Protein AF-A0A942A3K1-F1 (afdb_monomer)

Structure (mmCIF, N/CA/C/O backbone):
data_AF-A0A942A3K1-F1
#
_entry.id   AF-A0A942A3K1-F1
#
loop_
_atom_site.group_PDB
_atom_site.id
_atom_site.type_symbol
_atom_site.label_atom_id
_atom_site.label_alt_id
_atom_site.label_comp_id
_atom_site.label_asym_id
_atom_site.label_entity_id
_atom_site.label_seq_id
_atom_site.pdbx_PDB_ins_code
_atom_site.Cartn_x
_atom_site.Cartn_y
_atom_site.Cartn_z
_atom_site.occupancy
_atom_site.B_iso_or_equiv
_atom_site.auth_seq_id
_atom_site.auth_comp_id
_atom_site.auth_asym_id
_atom_site.auth_atom_id
_atom_site.pdbx_PDB_model_num
ATOM 1 N N . MET A 1 1 ? 3.512 -4.305 21.565 1.00 47.81 1 MET A N 1
ATOM 2 C CA . MET A 1 1 ? 4.971 -4.285 21.302 1.00 47.81 1 MET A CA 1
ATOM 3 C C . MET A 1 1 ? 5.227 -3.104 20.378 1.00 47.81 1 MET A C 1
ATOM 5 O O . MET A 1 1 ? 4.643 -3.084 19.304 1.00 47.81 1 MET A O 1
ATOM 9 N N . ALA A 1 2 ? 5.948 -2.065 20.812 1.00 52.84 2 ALA A N 1
ATOM 10 C CA . ALA A 1 2 ? 6.145 -0.879 19.977 1.00 52.84 2 ALA A CA 1
ATOM 11 C C . ALA A 1 2 ? 6.959 -1.269 18.736 1.00 52.84 2 ALA A C 1
ATOM 13 O O . ALA A 1 2 ? 8.118 -1.668 18.848 1.00 52.84 2 ALA A O 1
ATOM 14 N N . ILE A 1 3 ? 6.331 -1.208 17.564 1.00 62.03 3 ILE A N 1
ATOM 15 C CA . ILE A 1 3 ? 6.996 -1.434 16.285 1.00 62.03 3 ILE A CA 1
ATOM 16 C C . ILE A 1 3 ? 7.980 -0.277 16.112 1.00 62.03 3 ILE A C 1
ATOM 18 O O . ILE A 1 3 ? 7.583 0.850 15.828 1.00 62.03 3 ILE A O 1
ATOM 22 N N . GLY A 1 4 ? 9.267 -0.534 16.350 1.00 81.81 4 GLY A N 1
ATOM 23 C CA . GLY A 1 4 ? 10.309 0.445 16.054 1.00 81.81 4 GLY A CA 1
ATOM 24 C C . GLY A 1 4 ? 10.304 0.801 14.565 1.00 81.81 4 GLY A C 1
ATOM 25 O O . GLY A 1 4 ? 9.755 0.064 13.746 1.00 81.81 4 GLY A O 1
ATOM 26 N N . TRP A 1 5 ? 10.965 1.897 14.190 1.00 82.88 5 TRP A N 1
ATOM 27 C CA . TRP A 1 5 ? 11.071 2.352 12.794 1.00 82.88 5 TRP A CA 1
ATOM 28 C C . TRP A 1 5 ? 11.478 1.247 11.802 1.00 82.88 5 TRP A C 1
ATOM 30 O O . TRP A 1 5 ? 11.023 1.234 10.661 1.00 82.88 5 TRP A O 1
ATOM 40 N N . TRP A 1 6 ? 12.249 0.260 12.263 1.00 85.19 6 TRP A N 1
ATOM 41 C CA . TRP A 1 6 ? 12.585 -0.948 11.509 1.00 85.19 6 TRP A CA 1
ATOM 42 C C . TRP A 1 6 ? 11.380 -1.788 11.086 1.00 85.19 6 TRP A C 1
ATOM 44 O O . TRP A 1 6 ? 11.318 -2.238 9.945 1.00 85.19 6 TRP A O 1
ATOM 54 N N . GLY A 1 7 ? 10.411 -1.995 11.975 1.00 85.88 7 GLY A N 1
ATOM 55 C CA . GLY A 1 7 ? 9.225 -2.779 11.653 1.00 85.88 7 GLY A CA 1
ATOM 56 C C . GLY A 1 7 ? 8.292 -2.053 10.685 1.00 85.88 7 GLY A C 1
ATOM 57 O O . GLY A 1 7 ? 7.702 -2.699 9.827 1.00 85.88 7 GLY A O 1
ATOM 58 N N . VAL A 1 8 ? 8.237 -0.716 10.732 1.00 85.62 8 VAL A N 1
ATOM 59 C CA . VAL A 1 8 ? 7.540 0.090 9.712 1.00 85.62 8 VAL A CA 1
ATOM 60 C C . VAL A 1 8 ? 8.224 -0.068 8.354 1.00 85.62 8 VAL A C 1
ATOM 62 O O . VAL A 1 8 ? 7.563 -0.339 7.352 1.00 85.62 8 VAL A O 1
ATOM 65 N N . GLY A 1 9 ? 9.556 0.030 8.330 1.00 89.06 9 GLY A N 1
ATOM 66 C CA . GLY A 1 9 ? 10.350 -0.197 7.124 1.00 89.06 9 GLY A CA 1
ATOM 67 C C . GLY A 1 9 ? 10.111 -1.581 6.517 1.00 89.06 9 GLY A C 1
ATOM 68 O O . GLY A 1 9 ? 9.924 -1.689 5.309 1.00 89.06 9 GLY A O 1
ATOM 69 N N . LEU A 1 10 ? 10.039 -2.631 7.340 1.00 90.44 10 LEU A N 1
ATOM 70 C CA . LEU A 1 10 ? 9.725 -3.989 6.883 1.00 90.44 10 LEU A CA 1
ATOM 71 C C . LEU A 1 10 ? 8.283 -4.125 6.385 1.00 90.44 10 LEU A C 1
ATOM 73 O O . LEU A 1 10 ? 8.068 -4.710 5.326 1.00 90.44 10 LEU A O 1
ATOM 77 N N . ALA A 1 11 ? 7.311 -3.562 7.104 1.00 89.94 11 ALA A N 1
ATOM 78 C CA . ALA A 1 11 ? 5.898 -3.632 6.738 1.00 89.94 11 ALA A CA 1
ATOM 79 C C . ALA A 1 11 ? 5.601 -2.955 5.390 1.00 89.94 11 ALA A C 1
ATOM 81 O O . ALA A 1 11 ? 4.707 -3.397 4.674 1.00 89.94 11 ALA A O 1
ATOM 82 N N . LEU A 1 12 ? 6.359 -1.916 5.025 1.00 91.38 12 LEU A N 1
ATOM 83 C CA . LEU A 1 12 ? 6.241 -1.237 3.731 1.00 91.38 12 LEU A CA 1
ATOM 84 C C . LEU A 1 12 ? 7.151 -1.853 2.661 1.00 91.38 12 LEU A C 1
ATOM 86 O O . LEU A 1 12 ? 6.737 -2.054 1.520 1.00 91.38 12 LEU A O 1
ATOM 90 N N . GLY A 1 13 ? 8.395 -2.157 3.024 1.00 94.94 13 GLY A N 1
ATOM 91 C CA . GLY A 1 13 ? 9.422 -2.613 2.094 1.00 94.94 13 GLY A CA 1
ATOM 92 C C . GLY A 1 13 ? 9.202 -4.042 1.615 1.00 94.94 13 GLY A C 1
ATOM 93 O O . GLY A 1 13 ? 9.343 -4.311 0.426 1.00 94.94 13 GLY A O 1
ATOM 94 N N . LEU A 1 14 ? 8.818 -4.961 2.502 1.00 95.44 14 LEU A N 1
ATOM 95 C CA . LEU A 1 14 ? 8.643 -6.370 2.151 1.00 95.44 14 LEU A CA 1
ATOM 96 C C . LEU A 1 14 ? 7.548 -6.601 1.095 1.00 95.44 14 LEU A C 1
ATOM 98 O O . LEU A 1 14 ? 7.853 -7.233 0.081 1.00 95.44 14 LEU A O 1
ATOM 102 N N . PRO A 1 15 ? 6.305 -6.096 1.248 1.00 96.50 15 PRO A N 1
ATOM 103 C CA . PRO A 1 15 ? 5.297 -6.257 0.205 1.00 96.50 15 PRO A CA 1
ATOM 104 C C . PRO A 1 15 ? 5.689 -5.550 -1.092 1.00 96.50 15 PRO A C 1
ATOM 106 O O . PRO A 1 15 ? 5.435 -6.089 -2.169 1.00 96.50 15 PRO A O 1
ATOM 109 N N . TRP A 1 16 ? 6.352 -4.391 -1.014 1.00 97.19 16 TRP A N 1
ATOM 110 C CA . TRP A 1 16 ? 6.842 -3.693 -2.199 1.00 97.19 16 TRP A CA 1
ATOM 111 C C . TRP A 1 16 ? 7.877 -4.521 -2.971 1.00 97.19 16 TRP A C 1
ATOM 113 O O . TRP A 1 16 ? 7.755 -4.684 -4.188 1.00 97.19 16 TRP A O 1
ATOM 123 N N . LEU A 1 17 ? 8.861 -5.093 -2.272 1.00 96.75 17 LEU A N 1
ATOM 124 C CA . LEU A 1 17 ? 9.869 -5.975 -2.859 1.00 96.75 17 LEU A CA 1
ATOM 125 C C . LEU A 1 17 ? 9.228 -7.232 -3.448 1.00 96.75 17 LEU A C 1
ATOM 127 O O . LEU A 1 17 ? 9.509 -7.564 -4.599 1.00 96.75 17 LEU A O 1
ATOM 131 N N . ALA A 1 18 ? 8.335 -7.889 -2.701 1.00 96.94 18 ALA A N 1
ATOM 132 C CA . ALA A 1 18 ? 7.602 -9.055 -3.177 1.00 96.94 18 ALA A CA 1
ATOM 133 C C . ALA A 1 18 ? 6.877 -8.732 -4.491 1.00 96.94 18 ALA A C 1
ATOM 135 O O . ALA A 1 18 ? 7.155 -9.346 -5.521 1.00 96.94 18 ALA A O 1
ATOM 136 N N . GLY A 1 19 ? 6.007 -7.720 -4.496 1.00 96.62 19 GLY A N 1
ATOM 137 C CA . GLY A 1 19 ? 5.249 -7.349 -5.686 1.00 96.62 19 GLY A CA 1
ATOM 138 C C . GLY A 1 19 ? 6.148 -6.949 -6.859 1.00 96.62 19 GLY A C 1
ATOM 139 O O . GLY A 1 19 ? 5.902 -7.380 -7.983 1.00 96.62 19 GLY A O 1
ATOM 140 N N . THR A 1 20 ? 7.234 -6.211 -6.610 1.00 96.06 20 THR A N 1
ATOM 141 C CA . THR A 1 20 ? 8.205 -5.816 -7.649 1.00 96.06 20 THR A CA 1
ATOM 142 C C . THR A 1 20 ? 8.848 -7.032 -8.310 1.00 96.06 20 THR A C 1
ATOM 144 O O . THR A 1 20 ? 8.908 -7.111 -9.539 1.00 96.06 20 THR A O 1
ATOM 147 N N . LEU A 1 21 ? 9.304 -8.006 -7.517 1.00 95.38 21 LEU A N 1
ATOM 148 C CA . LEU A 1 21 ? 9.931 -9.225 -8.031 1.00 95.38 21 LEU A CA 1
ATOM 149 C C . LEU A 1 21 ? 8.940 -10.085 -8.814 1.00 95.38 21 LEU A C 1
ATOM 151 O O . LEU A 1 21 ? 9.301 -10.627 -9.855 1.00 95.38 21 LEU A O 1
ATOM 155 N N . TRP A 1 22 ? 7.687 -10.169 -8.368 1.00 95.00 22 TRP A N 1
ATOM 156 C CA . TRP A 1 22 ? 6.644 -10.895 -9.092 1.00 95.00 22 TRP A CA 1
ATOM 157 C C . TRP A 1 22 ? 6.288 -10.229 -10.424 1.00 95.00 22 TRP A C 1
ATOM 159 O O . TRP A 1 22 ? 6.244 -10.916 -11.446 1.00 95.00 22 TRP A O 1
ATOM 169 N N . VAL A 1 23 ? 6.133 -8.900 -10.463 1.00 93.75 23 VAL A N 1
ATOM 170 C CA . VAL A 1 23 ? 5.937 -8.164 -11.727 1.00 93.75 23 VAL A CA 1
ATOM 171 C C . VAL A 1 23 ? 7.132 -8.377 -12.658 1.00 93.75 23 VAL A C 1
ATOM 173 O O . VAL A 1 23 ? 6.952 -8.675 -13.839 1.00 93.75 23 VAL A O 1
ATOM 176 N N . ARG A 1 24 ? 8.359 -8.308 -12.127 1.00 92.38 24 ARG A N 1
ATOM 177 C CA . ARG A 1 24 ? 9.587 -8.534 -12.900 1.00 92.38 24 ARG A CA 1
ATOM 178 C C . ARG A 1 24 ? 9.695 -9.960 -13.438 1.00 92.38 24 ARG A C 1
ATOM 180 O O . ARG A 1 24 ? 10.184 -10.139 -14.553 1.00 92.38 24 ARG A O 1
ATOM 187 N N . ALA A 1 25 ? 9.273 -10.953 -12.660 1.00 90.25 25 ALA A N 1
ATOM 188 C CA . ALA A 1 25 ? 9.314 -12.357 -13.045 1.00 90.25 25 ALA A CA 1
ATOM 189 C C . ALA A 1 25 ? 8.322 -12.671 -14.169 1.00 90.25 25 ALA A C 1
ATOM 191 O O . ALA A 1 25 ? 8.644 -13.454 -15.067 1.00 90.25 25 ALA A O 1
ATOM 192 N N . VAL A 1 26 ? 7.130 -12.068 -14.127 1.00 89.94 26 VAL A N 1
ATOM 193 C CA . VAL A 1 26 ? 6.115 -12.190 -15.182 1.00 89.94 26 VAL A CA 1
ATOM 194 C C . VAL A 1 26 ? 6.581 -11.473 -16.446 1.00 89.94 26 VAL A C 1
ATOM 196 O O . VAL A 1 26 ? 6.552 -12.060 -17.523 1.00 89.94 26 VAL A O 1
ATOM 199 N N . TRP A 1 27 ? 7.082 -10.245 -16.316 1.00 87.00 27 TRP A N 1
ATOM 200 C CA . TRP A 1 27 ? 7.538 -9.435 -17.443 1.00 87.00 27 TRP A CA 1
ATOM 201 C C . TRP A 1 27 ? 9.042 -9.598 -17.696 1.00 87.00 27 TRP A C 1
ATOM 203 O O . TRP A 1 27 ? 9.815 -8.638 -17.615 1.00 87.00 27 TRP A O 1
ATOM 213 N N . HIS A 1 28 ? 9.485 -10.833 -17.959 1.00 78.94 28 HIS A N 1
ATOM 214 C CA . HIS A 1 28 ? 10.920 -11.110 -18.006 1.00 78.94 28 HIS A CA 1
ATOM 215 C C . HIS A 1 28 ? 11.645 -10.443 -19.195 1.00 78.94 28 HIS A C 1
ATOM 217 O O . HIS A 1 28 ? 12.717 -9.875 -18.971 1.00 78.94 28 HIS A O 1
ATOM 223 N N . ASP A 1 29 ? 11.016 -10.415 -20.379 1.00 76.62 29 ASP A N 1
ATOM 224 C CA . ASP A 1 29 ? 11.564 -9.898 -21.656 1.00 76.62 29 ASP A CA 1
ATOM 225 C C . ASP A 1 29 ? 11.139 -8.461 -21.992 1.00 76.62 29 ASP A C 1
ATOM 227 O O . ASP A 1 29 ? 11.035 -8.071 -23.156 1.00 76.62 29 ASP A O 1
ATOM 231 N N . GLY A 1 30 ? 10.796 -7.654 -20.992 1.00 71.94 30 GLY A N 1
ATOM 232 C CA . GLY A 1 30 ? 10.258 -6.334 -21.295 1.00 71.94 30 GLY A CA 1
ATOM 233 C C . GLY A 1 30 ? 11.315 -5.332 -21.803 1.00 71.94 30 GLY A C 1
ATOM 234 O O . GLY A 1 30 ? 12.518 -5.521 -21.609 1.00 71.94 30 GLY A O 1
ATOM 235 N N . PRO A 1 31 ? 10.858 -4.234 -22.425 1.00 78.38 31 PRO A N 1
ATOM 236 C CA . PRO A 1 31 ? 11.718 -3.216 -23.026 1.00 78.38 31 PRO A CA 1
ATOM 237 C C . PRO A 1 31 ? 12.540 -2.426 -21.989 1.00 78.38 31 PRO A C 1
ATOM 239 O O . PRO A 1 31 ? 12.394 -2.578 -20.774 1.00 78.38 31 PRO A O 1
ATOM 242 N N . ALA A 1 32 ? 13.397 -1.516 -22.460 1.00 76.62 32 ALA A N 1
ATOM 243 C CA . ALA A 1 32 ? 14.085 -0.571 -21.581 1.00 76.62 32 ALA A CA 1
ATOM 244 C C . ALA A 1 32 ? 13.074 0.162 -20.669 1.00 76.62 32 ALA A C 1
ATOM 246 O O . ALA A 1 32 ? 12.104 0.743 -21.150 1.00 76.62 32 ALA A O 1
ATOM 247 N N . GLY A 1 33 ? 13.289 0.108 -19.347 1.00 80.62 33 GLY A N 1
ATOM 248 C CA . GLY A 1 33 ? 12.403 0.721 -18.343 1.00 80.62 33 GLY A CA 1
ATOM 249 C C . GLY A 1 33 ? 11.520 -0.244 -17.537 1.00 80.62 33 GLY A C 1
ATOM 250 O O . GLY A 1 33 ? 10.836 0.203 -16.617 1.00 80.62 33 GLY A O 1
ATOM 251 N N . VAL A 1 34 ? 11.570 -1.558 -17.789 1.00 86.88 34 VAL A N 1
ATOM 252 C CA . VAL A 1 34 ? 10.797 -2.569 -17.023 1.00 86.88 34 VAL A CA 1
ATOM 253 C C . VAL A 1 34 ? 10.996 -2.479 -15.518 1.00 86.88 34 VAL A C 1
ATOM 255 O O . VAL A 1 34 ? 10.058 -2.728 -14.773 1.00 86.88 34 VAL A O 1
ATOM 258 N N . TRP A 1 35 ? 12.184 -2.104 -15.047 1.00 87.25 35 TRP A N 1
ATOM 259 C CA . TRP A 1 35 ? 12.425 -1.948 -13.613 1.00 87.25 35 TRP A CA 1
ATOM 260 C C . TRP A 1 35 ? 11.626 -0.802 -12.994 1.00 87.25 35 TRP A C 1
ATOM 262 O O . TRP A 1 35 ? 11.093 -0.970 -11.903 1.00 87.25 35 TRP A O 1
ATOM 272 N N . ALA A 1 36 ? 11.481 0.328 -13.691 1.00 89.44 36 ALA A N 1
ATOM 273 C CA . ALA A 1 36 ? 10.649 1.431 -13.214 1.00 89.44 36 ALA A CA 1
ATOM 274 C C . ALA A 1 36 ? 9.169 1.020 -13.167 1.00 89.44 36 ALA A C 1
ATOM 276 O O . ALA A 1 36 ? 8.474 1.298 -12.190 1.00 89.44 36 ALA A O 1
ATOM 277 N N . LEU A 1 37 ? 8.714 0.282 -14.185 1.00 90.75 37 LEU A N 1
ATOM 278 C CA . LEU A 1 37 ? 7.372 -0.297 -14.227 1.00 90.75 37 LEU A CA 1
ATOM 279 C C . LEU A 1 37 ? 7.162 -1.281 -13.066 1.00 90.75 37 LEU A C 1
ATOM 281 O O . LEU A 1 37 ? 6.180 -1.173 -12.335 1.00 90.75 37 LEU A O 1
ATOM 285 N N . ALA A 1 38 ? 8.098 -2.208 -12.866 1.00 93.88 38 ALA A N 1
ATOM 286 C CA . ALA A 1 38 ? 8.033 -3.208 -11.810 1.00 93.88 38 ALA A CA 1
ATOM 287 C C . ALA A 1 38 ? 8.031 -2.572 -10.418 1.00 93.88 38 ALA A C 1
ATOM 289 O O . ALA A 1 38 ? 7.251 -3.001 -9.578 1.00 93.88 38 ALA A O 1
ATOM 290 N N . LEU A 1 39 ? 8.836 -1.531 -10.181 1.00 94.25 39 LEU A N 1
ATOM 291 C CA . LEU A 1 39 ? 8.842 -0.804 -8.910 1.00 94.25 39 LEU A CA 1
ATOM 292 C C . LEU A 1 39 ? 7.500 -0.111 -8.644 1.00 94.25 39 LEU A C 1
ATOM 294 O O . LEU A 1 39 ? 6.989 -0.193 -7.530 1.00 94.25 39 LEU A O 1
ATOM 298 N N . GLY A 1 40 ? 6.909 0.534 -9.654 1.00 92.62 40 GLY A N 1
ATOM 299 C CA . GLY A 1 40 ? 5.618 1.211 -9.512 1.00 92.62 40 GLY A CA 1
ATOM 300 C C . GLY A 1 40 ? 4.463 0.235 -9.277 1.00 92.62 40 GLY A C 1
ATOM 301 O O . GLY A 1 40 ? 3.807 0.266 -8.236 1.00 92.62 40 GLY A O 1
ATOM 302 N N . TYR A 1 41 ? 4.227 -0.676 -10.224 1.00 94.38 41 TYR A N 1
ATOM 303 C CA . TYR A 1 41 ? 3.121 -1.637 -10.131 1.00 94.38 41 TYR A CA 1
ATOM 304 C C . TYR A 1 41 ? 3.339 -2.690 -9.043 1.00 94.38 41 TYR A C 1
ATOM 306 O O . TYR A 1 41 ? 2.374 -3.186 -8.464 1.00 94.38 41 TYR A O 1
ATOM 314 N N . GLY A 1 42 ? 4.595 -3.002 -8.726 1.00 95.88 42 GLY A N 1
ATOM 315 C CA . GLY A 1 42 ? 4.956 -3.914 -7.652 1.00 95.88 42 GLY A CA 1
ATOM 316 C C . GLY A 1 42 ? 4.511 -3.420 -6.283 1.00 95.88 42 GLY A C 1
ATOM 317 O O . GLY A 1 42 ? 4.047 -4.224 -5.481 1.00 95.88 42 GLY A O 1
ATOM 318 N N . TYR A 1 43 ? 4.564 -2.108 -6.024 1.00 94.94 43 TYR A N 1
ATOM 319 C CA . TYR A 1 43 ? 4.037 -1.544 -4.778 1.00 94.94 43 TYR A CA 1
ATOM 320 C C . TYR A 1 43 ? 2.535 -1.809 -4.637 1.00 94.94 43 TYR A C 1
ATOM 322 O O . TYR A 1 43 ? 2.085 -2.339 -3.622 1.00 94.94 43 TYR A O 1
ATOM 330 N N . VAL A 1 44 ? 1.766 -1.515 -5.690 1.00 96.19 44 VAL A N 1
ATOM 331 C CA . VAL A 1 44 ? 0.311 -1.733 -5.711 1.00 96.19 44 VAL A CA 1
ATOM 332 C C . VAL A 1 44 ? -0.016 -3.214 -5.527 1.00 96.19 44 VAL A C 1
ATOM 334 O O . VAL A 1 44 ? -0.835 -3.564 -4.677 1.00 96.19 44 VAL A O 1
ATOM 337 N N . LEU A 1 45 ? 0.661 -4.094 -6.271 1.00 96.62 45 LEU A N 1
ATOM 338 C CA . LEU A 1 45 ? 0.480 -5.541 -6.161 1.00 96.62 45 LEU A CA 1
ATOM 339 C C . LEU A 1 45 ? 0.803 -6.048 -4.748 1.00 96.62 45 LEU A C 1
ATOM 341 O O . LEU A 1 45 ? 0.052 -6.847 -4.193 1.00 96.62 45 LEU A O 1
ATOM 345 N N . GLY A 1 46 ? 1.889 -5.555 -4.152 1.00 96.56 46 GLY A N 1
ATOM 346 C CA . GLY A 1 46 ? 2.289 -5.876 -2.787 1.00 96.56 46 GLY A CA 1
ATOM 347 C C . GLY A 1 46 ? 1.230 -5.498 -1.754 1.00 96.56 46 GLY A C 1
ATOM 348 O O . GLY A 1 46 ? 0.851 -6.329 -0.929 1.00 96.56 46 GLY A O 1
ATOM 349 N N . MET A 1 47 ? 0.706 -4.270 -1.821 1.00 95.00 47 MET A N 1
ATOM 350 C CA . MET A 1 47 ? -0.316 -3.775 -0.887 1.00 95.00 47 MET A CA 1
ATOM 351 C C . MET A 1 47 ? -1.658 -4.506 -1.045 1.00 95.00 47 MET A C 1
ATOM 353 O O . MET A 1 47 ? -2.332 -4.803 -0.052 1.00 95.00 47 MET A O 1
ATOM 357 N N . LEU A 1 48 ? -2.031 -4.868 -2.278 1.00 96.75 48 LEU A N 1
ATOM 358 C CA . LEU A 1 48 ? -3.174 -5.750 -2.531 1.00 96.75 48 LEU A CA 1
ATOM 359 C C . LEU A 1 48 ? -2.947 -7.141 -1.926 1.00 96.75 48 LEU A C 1
ATOM 361 O O . LEU A 1 48 ? -3.853 -7.685 -1.295 1.00 96.75 48 LEU A O 1
ATOM 365 N N . GLY A 1 49 ? -1.732 -7.680 -2.050 1.00 96.25 49 GLY A N 1
ATOM 366 C CA . GLY A 1 49 ? -1.332 -8.941 -1.428 1.00 96.25 49 GLY A CA 1
ATOM 367 C C . GLY A 1 49 ? -1.472 -8.916 0.095 1.00 96.25 49 GLY A C 1
ATOM 368 O O . GLY A 1 49 ? -2.097 -9.810 0.658 1.00 96.25 49 GLY A O 1
ATOM 369 N N . VAL A 1 50 ? -0.978 -7.869 0.764 1.00 95.31 50 VAL A N 1
ATOM 370 C CA . VAL A 1 50 ? -1.153 -7.680 2.220 1.00 95.31 50 VAL A CA 1
ATOM 371 C C . VAL A 1 50 ? -2.634 -7.680 2.589 1.00 95.31 50 VAL A C 1
ATOM 373 O O . VAL A 1 50 ? -3.049 -8.407 3.490 1.00 95.31 50 VAL A O 1
ATOM 376 N N . THR A 1 51 ? -3.443 -6.901 1.867 1.00 94.06 51 THR A N 1
ATOM 377 C CA . THR A 1 51 ? -4.888 -6.803 2.116 1.00 94.06 51 THR A CA 1
ATOM 378 C C . THR A 1 51 ? -5.562 -8.165 1.979 1.00 94.06 51 THR A C 1
ATOM 380 O O . THR A 1 51 ? -6.356 -8.551 2.835 1.00 94.06 51 THR A O 1
ATOM 383 N N . PHE A 1 52 ? -5.225 -8.915 0.930 1.00 96.50 52 PHE A N 1
ATOM 384 C CA . PHE A 1 52 ? -5.748 -10.256 0.709 1.00 96.50 52 PHE A CA 1
ATOM 385 C C . PHE A 1 52 ? -5.358 -11.214 1.841 1.00 96.50 52 PHE A C 1
ATOM 387 O O . PHE A 1 52 ? -6.223 -11.906 2.370 1.00 96.50 52 PHE A O 1
ATOM 394 N N . LEU A 1 53 ? -4.096 -11.211 2.276 1.00 95.75 53 LEU A N 1
ATOM 395 C CA . LEU A 1 53 ? -3.622 -12.073 3.363 1.00 95.75 53 LEU A CA 1
ATOM 396 C C . LEU A 1 53 ? -4.339 -11.782 4.687 1.00 95.75 53 LEU A C 1
ATOM 398 O O . LEU A 1 53 ? -4.797 -12.714 5.344 1.00 95.75 53 LEU A O 1
ATOM 402 N N . LEU A 1 54 ? -4.509 -10.507 5.046 1.00 94.25 54 LEU A N 1
ATOM 403 C CA . LEU A 1 54 ? -5.252 -10.117 6.252 1.00 94.25 54 LEU A CA 1
ATOM 404 C C . LEU A 1 54 ? -6.731 -10.526 6.170 1.00 94.25 54 LEU A C 1
ATOM 406 O O . LEU A 1 54 ? -7.314 -10.969 7.158 1.00 94.25 54 LEU A O 1
ATOM 410 N N . ARG A 1 55 ? -7.346 -10.430 4.984 1.00 93.88 55 ARG A N 1
ATOM 411 C CA . ARG A 1 55 ? -8.724 -10.894 4.754 1.00 93.88 55 ARG A CA 1
ATOM 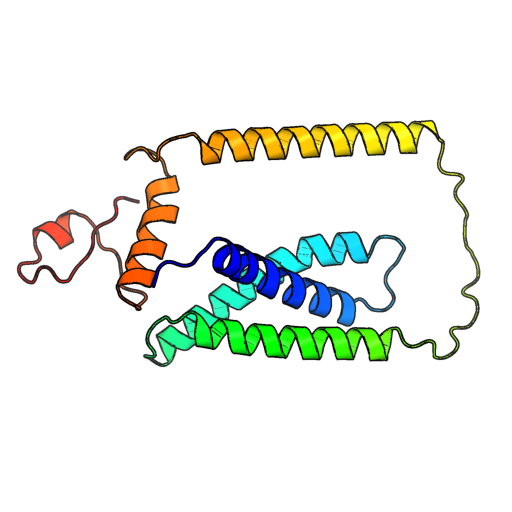412 C C . ARG A 1 55 ? -8.846 -12.409 4.887 1.00 93.88 55 ARG A C 1
ATOM 414 O O . ARG A 1 55 ? -9.817 -12.873 5.474 1.00 93.88 55 ARG A O 1
ATOM 421 N N . VAL A 1 56 ? -7.873 -13.164 4.379 1.00 95.06 56 VAL A N 1
ATOM 422 C CA . VAL A 1 56 ? -7.825 -14.625 4.527 1.00 95.06 56 VAL A CA 1
ATOM 423 C C . VAL A 1 56 ? -7.671 -15.011 5.996 1.00 95.06 56 VAL A C 1
ATOM 425 O O . VAL A 1 56 ? -8.412 -15.867 6.465 1.00 95.06 56 VAL A O 1
ATOM 428 N N . GLN A 1 57 ? -6.786 -14.355 6.751 1.00 93.50 57 GLN A N 1
ATOM 429 C CA . GLN A 1 57 ? -6.651 -14.601 8.191 1.00 93.50 57 GLN A CA 1
ATOM 430 C C . GLN A 1 57 ? -7.959 -14.368 8.944 1.00 93.50 57 GLN A C 1
ATOM 432 O O . GLN A 1 57 ? -8.396 -15.240 9.692 1.00 93.50 57 GLN A O 1
ATOM 437 N N . ALA A 1 58 ? -8.614 -13.235 8.682 1.00 93.12 58 ALA A N 1
ATOM 438 C CA . ALA A 1 58 ? -9.902 -12.923 9.287 1.00 93.12 58 ALA A CA 1
ATOM 439 C C . ALA A 1 58 ? -10.985 -13.948 8.910 1.00 93.12 58 ALA A C 1
ATOM 441 O O . ALA A 1 58 ? -11.771 -14.351 9.762 1.00 93.12 58 ALA A O 1
ATOM 442 N N . ALA A 1 59 ? -11.012 -14.413 7.656 1.00 93.25 59 ALA A N 1
ATOM 443 C CA . ALA A 1 59 ? -11.949 -15.443 7.205 1.00 93.25 59 ALA A CA 1
ATOM 444 C C . ALA A 1 59 ? -11.694 -16.814 7.858 1.00 93.25 59 ALA A C 1
ATOM 446 O O . ALA A 1 59 ? -12.634 -17.575 8.066 1.00 93.25 59 ALA A O 1
ATOM 447 N N . LEU A 1 60 ? -10.441 -17.117 8.210 1.00 93.44 60 LEU A N 1
ATOM 448 C CA . LEU A 1 60 ? -10.058 -18.317 8.960 1.00 93.44 60 LEU A CA 1
ATOM 449 C C . LEU A 1 60 ? -10.315 -18.191 10.473 1.00 93.44 60 LEU A C 1
ATOM 451 O O . LEU A 1 60 ? -10.033 -19.132 11.212 1.00 93.44 60 LEU A O 1
ATOM 455 N N . GLY A 1 61 ? -10.821 -17.045 10.946 1.00 89.56 61 GLY A N 1
ATOM 456 C CA . GLY A 1 61 ? -11.022 -16.773 12.372 1.00 89.56 61 GLY A CA 1
ATOM 457 C C . GLY A 1 61 ? -9.718 -16.627 13.161 1.00 89.56 61 GLY A C 1
ATOM 458 O O . GLY A 1 61 ? -9.734 -16.700 14.388 1.00 89.56 61 GLY A O 1
ATOM 459 N N . LEU A 1 62 ? -8.586 -16.445 12.475 1.00 89.81 62 LEU A N 1
ATOM 460 C CA . LEU A 1 62 ? -7.299 -16.197 13.115 1.00 89.81 62 LEU A CA 1
ATOM 461 C C . LEU A 1 62 ? -7.220 -14.730 13.557 1.00 89.81 62 LEU A C 1
ATOM 463 O O . LEU A 1 62 ? -7.719 -13.855 12.840 1.00 89.81 62 LEU A O 1
ATOM 467 N N . PRO A 1 63 ? -6.564 -14.434 14.693 1.00 90.00 63 PRO A N 1
ATOM 468 C CA . PRO A 1 63 ? -6.294 -13.055 15.065 1.00 90.00 63 PRO A CA 1
ATOM 469 C C . PRO A 1 63 ? -5.426 -12.382 13.992 1.00 90.00 63 PRO A C 1
ATOM 471 O O . PRO A 1 63 ? -4.518 -13.000 13.428 1.00 90.00 63 PRO A O 1
ATOM 474 N N . LEU A 1 64 ? -5.711 -11.111 13.710 1.00 89.06 64 LEU A N 1
ATOM 475 C CA . LEU A 1 64 ? -4.898 -10.263 12.845 1.00 89.06 64 LEU A CA 1
ATOM 476 C C . LEU A 1 64 ? -3.543 -10.036 13.511 1.00 89.06 64 LEU A C 1
ATOM 478 O O . LEU A 1 64 ? -3.408 -9.217 14.417 1.00 89.06 64 LEU A O 1
ATOM 482 N N . ASP A 1 65 ? -2.544 -10.761 13.030 1.00 89.44 65 ASP A N 1
ATOM 483 C CA . ASP A 1 65 ? -1.161 -10.648 13.471 1.00 89.44 65 ASP A CA 1
ATOM 484 C C . ASP A 1 65 ? -0.251 -10.323 12.282 1.00 89.44 65 ASP A C 1
ATOM 486 O O . ASP A 1 65 ? -0.499 -10.704 11.137 1.00 89.44 65 ASP A O 1
ATOM 490 N N . VAL A 1 66 ? 0.840 -9.623 12.569 1.00 87.62 66 VAL A N 1
ATOM 491 C CA . VAL A 1 66 ? 1.863 -9.207 11.614 1.00 87.62 66 VAL A CA 1
ATOM 492 C C . VAL A 1 66 ? 2.716 -10.395 11.163 1.00 87.62 66 VAL A C 1
ATOM 494 O O . VAL A 1 66 ? 3.185 -10.401 10.024 1.00 87.62 66 VAL A O 1
ATOM 497 N N . ILE A 1 67 ? 2.916 -11.415 12.006 1.00 90.12 67 ILE A N 1
ATOM 498 C CA . ILE A 1 67 ? 3.841 -12.523 11.712 1.00 90.12 67 ILE A CA 1
ATOM 499 C C . ILE A 1 67 ? 3.377 -13.313 10.486 1.00 90.12 67 ILE A C 1
ATOM 501 O O . ILE A 1 67 ? 4.157 -13.516 9.555 1.00 90.12 67 ILE A O 1
ATOM 505 N N . GLY A 1 68 ? 2.105 -13.717 10.450 1.00 90.50 68 GLY A N 1
ATOM 506 C CA . GLY A 1 68 ? 1.559 -14.555 9.380 1.00 90.50 68 GLY A CA 1
ATOM 507 C C . GLY A 1 68 ? 1.743 -13.963 7.974 1.00 90.50 68 GLY A C 1
ATOM 508 O O . GLY A 1 68 ? 2.386 -14.604 7.136 1.00 90.50 68 GLY A O 1
ATOM 509 N N . PRO A 1 69 ? 1.262 -12.735 7.694 1.00 92.69 69 PRO A N 1
ATOM 510 C CA . PRO A 1 69 ? 1.422 -12.115 6.385 1.00 92.69 69 PRO A CA 1
ATOM 511 C C . PRO A 1 69 ? 2.894 -11.846 6.067 1.00 92.69 69 PRO A C 1
ATOM 513 O O . PRO A 1 69 ? 3.309 -12.029 4.925 1.00 92.69 69 PRO A O 1
ATOM 516 N N . THR A 1 70 ? 3.705 -11.482 7.067 1.00 93.06 70 THR A N 1
ATOM 517 C CA . THR A 1 70 ? 5.146 -11.241 6.887 1.00 93.06 70 THR A CA 1
ATOM 518 C C . THR A 1 70 ? 5.875 -12.502 6.431 1.00 93.06 70 THR A C 1
ATOM 520 O O . THR A 1 70 ? 6.656 -12.440 5.485 1.00 93.06 70 THR A O 1
ATOM 523 N N . VAL A 1 71 ? 5.599 -13.660 7.039 1.00 94.12 71 VAL A N 1
ATOM 524 C CA . VAL A 1 71 ? 6.207 -14.941 6.639 1.00 94.12 71 VAL A CA 1
ATOM 525 C C . VAL A 1 71 ? 5.821 -15.298 5.207 1.00 94.12 71 VAL A C 1
ATOM 527 O O . VAL A 1 71 ? 6.690 -15.628 4.400 1.00 94.12 71 VAL A O 1
ATOM 530 N N . VAL A 1 72 ? 4.537 -15.182 4.856 1.00 95.50 72 VAL A N 1
ATOM 531 C CA . VAL A 1 72 ? 4.069 -15.471 3.493 1.00 95.50 72 VAL A CA 1
ATOM 532 C C . VAL A 1 72 ? 4.722 -14.531 2.478 1.00 95.50 72 VAL A C 1
ATOM 534 O O . VAL A 1 72 ? 5.219 -14.988 1.449 1.00 95.50 72 VAL A O 1
ATOM 537 N N . LEU A 1 73 ? 4.794 -13.232 2.770 1.00 96.00 73 LEU A N 1
ATOM 538 C CA . LEU A 1 73 ? 5.447 -12.255 1.898 1.00 96.00 73 LEU A CA 1
ATOM 539 C C . LEU A 1 73 ? 6.955 -12.492 1.782 1.00 96.00 73 LEU A C 1
ATOM 541 O O . LEU A 1 73 ? 7.502 -12.346 0.690 1.00 96.00 73 LEU A O 1
ATOM 545 N N . ALA A 1 74 ? 7.632 -12.902 2.855 1.00 95.81 74 ALA A N 1
ATOM 546 C CA . ALA A 1 74 ? 9.048 -13.255 2.814 1.00 95.81 74 ALA A CA 1
ATOM 547 C C . ALA A 1 74 ? 9.290 -14.455 1.889 1.00 95.81 74 ALA A C 1
ATOM 549 O O . ALA A 1 74 ? 10.166 -14.399 1.024 1.00 95.81 74 ALA A O 1
ATOM 550 N N . LEU A 1 75 ? 8.458 -15.496 1.990 1.00 96.88 75 LEU A N 1
ATOM 551 C CA . LEU A 1 75 ? 8.510 -16.647 1.086 1.00 96.88 75 LEU A CA 1
ATOM 552 C C . LEU A 1 75 ? 8.249 -16.235 -0.367 1.00 96.88 75 LEU A C 1
ATOM 554 O O . LEU A 1 75 ? 9.014 -16.605 -1.257 1.00 96.88 75 LEU A O 1
ATOM 558 N N . LEU A 1 76 ? 7.222 -15.418 -0.617 1.00 96.12 76 LEU A N 1
ATOM 559 C CA . LEU A 1 76 ? 6.927 -14.893 -1.952 1.00 96.12 76 LEU A CA 1
ATOM 560 C C . LEU A 1 76 ? 8.066 -14.034 -2.508 1.00 96.12 76 LEU A C 1
ATOM 562 O O . LEU A 1 76 ? 8.320 -14.087 -3.709 1.00 96.12 76 LEU A O 1
ATOM 566 N N . THR A 1 77 ? 8.765 -13.278 -1.662 1.00 96.38 77 THR A N 1
ATOM 567 C CA . THR A 1 77 ? 9.937 -12.483 -2.055 1.00 96.38 77 THR A CA 1
ATOM 568 C C . THR A 1 77 ? 11.082 -13.393 -2.494 1.00 96.38 77 THR A C 1
ATOM 570 O O . THR A 1 77 ? 11.646 -13.190 -3.568 1.00 96.38 77 THR A O 1
ATOM 573 N N . VAL A 1 78 ? 11.391 -14.437 -1.716 1.00 96.75 78 VAL A N 1
ATOM 574 C CA . VAL A 1 78 ? 12.441 -15.415 -2.053 1.00 96.75 78 VAL A CA 1
ATOM 575 C C . VAL A 1 78 ? 12.102 -16.154 -3.349 1.00 96.75 78 VAL A C 1
ATOM 577 O O . VAL A 1 78 ? 12.942 -16.247 -4.243 1.00 96.75 78 VAL A O 1
ATOM 580 N N . LEU A 1 79 ? 10.860 -16.626 -3.489 1.00 95.88 79 LEU A N 1
ATOM 581 C CA . LEU A 1 79 ? 10.383 -17.312 -4.693 1.00 95.88 79 LEU A CA 1
ATOM 582 C C . LEU A 1 79 ? 10.412 -16.400 -5.924 1.00 95.88 79 LEU A C 1
ATOM 584 O O . LEU A 1 79 ? 10.889 -16.814 -6.981 1.00 95.88 79 LEU A O 1
ATOM 588 N N . GLY A 1 80 ? 9.950 -15.155 -5.785 1.00 93.12 80 GLY A N 1
ATOM 589 C CA . GLY A 1 80 ? 9.990 -14.152 -6.847 1.00 93.12 80 GLY A CA 1
ATOM 590 C C . GLY A 1 80 ? 11.423 -13.853 -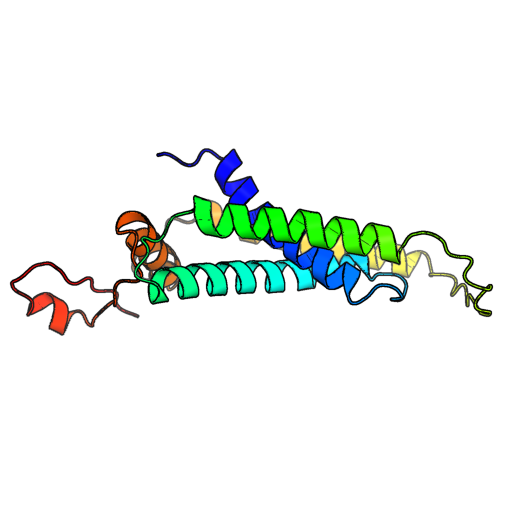7.285 1.00 93.12 80 GLY A C 1
ATOM 591 O O . GLY A 1 80 ? 11.719 -13.887 -8.477 1.00 93.12 80 GLY A O 1
ATOM 592 N N . GLY A 1 81 ? 12.338 -13.644 -6.335 1.00 93.38 81 GLY A N 1
ATOM 593 C CA . GLY A 1 81 ? 13.756 -13.403 -6.615 1.00 93.38 81 GLY A CA 1
ATOM 594 C C . GLY A 1 81 ? 14.433 -14.586 -7.306 1.00 93.38 81 GLY A C 1
ATOM 595 O O . GLY A 1 81 ? 15.147 -14.403 -8.291 1.00 93.38 81 GLY A O 1
ATOM 596 N N . TRP A 1 82 ? 14.149 -15.808 -6.855 1.00 93.38 82 TRP A N 1
ATOM 597 C CA . TRP A 1 82 ? 14.633 -17.029 -7.496 1.00 93.38 82 TRP A CA 1
ATOM 598 C C . TRP A 1 82 ? 14.101 -17.189 -8.925 1.00 93.38 82 TRP A C 1
ATOM 600 O O . TRP A 1 82 ? 14.856 -17.549 -9.829 1.00 93.38 82 TRP A O 1
ATOM 610 N N . LEU A 1 83 ? 12.822 -16.883 -9.157 1.00 91.62 83 LEU A N 1
ATOM 611 C CA . LEU A 1 83 ? 12.210 -16.959 -10.481 1.00 91.62 83 LEU A CA 1
ATOM 612 C C . LEU A 1 83 ? 12.788 -15.907 -11.432 1.00 91.62 83 LEU A C 1
ATOM 614 O O . LEU A 1 83 ? 13.081 -16.237 -12.581 1.00 91.62 83 LEU A O 1
ATOM 618 N N . VAL A 1 84 ? 13.000 -14.675 -10.954 1.00 90.12 84 VAL A N 1
ATOM 619 C CA . VAL A 1 84 ? 13.714 -13.635 -11.709 1.00 90.12 84 VAL A CA 1
ATOM 620 C C . VAL A 1 84 ? 15.106 -14.135 -12.066 1.00 90.12 84 VAL A C 1
ATOM 622 O O . VAL A 1 84 ? 15.426 -14.177 -13.245 1.00 90.12 84 VAL A O 1
ATOM 625 N N . TRP A 1 85 ? 15.892 -14.605 -11.094 1.00 87.88 85 TRP A N 1
ATOM 626 C CA . TRP A 1 85 ? 17.254 -15.089 -11.331 1.00 87.88 85 TRP A CA 1
ATOM 627 C C . TRP A 1 85 ? 17.322 -16.233 -12.354 1.00 87.88 85 TRP A C 1
ATOM 629 O O . TRP A 1 85 ? 18.198 -16.240 -13.223 1.00 87.88 85 TRP A O 1
ATOM 639 N N . ARG A 1 86 ? 16.368 -17.171 -12.308 1.00 86.56 86 ARG A N 1
ATOM 640 C CA . ARG A 1 86 ? 16.262 -18.257 -13.293 1.00 86.56 86 ARG A CA 1
ATOM 641 C C . ARG A 1 86 ? 15.895 -17.767 -14.689 1.00 86.56 86 ARG A C 1
ATOM 643 O O . ARG A 1 86 ? 16.428 -18.290 -15.659 1.00 86.56 86 ARG A O 1
ATOM 650 N N . ARG A 1 87 ? 14.994 -16.789 -14.798 1.00 81.06 87 ARG A N 1
ATOM 651 C CA . ARG A 1 87 ? 14.504 -16.264 -16.085 1.00 81.06 87 ARG A CA 1
ATOM 652 C C . ARG A 1 87 ? 15.424 -15.219 -16.708 1.00 81.06 87 ARG A C 1
ATOM 654 O O . ARG A 1 87 ? 15.412 -15.057 -17.917 1.00 81.06 87 ARG A O 1
ATOM 661 N N . THR A 1 88 ? 16.227 -14.528 -15.903 1.00 72.62 88 THR A N 1
ATOM 662 C CA . THR A 1 88 ? 17.256 -13.590 -16.372 1.00 72.62 88 THR A CA 1
ATOM 663 C C . THR A 1 88 ? 18.633 -14.239 -16.493 1.00 72.62 88 THR A C 1
ATOM 665 O O . THR A 1 88 ? 19.589 -13.554 -16.848 1.00 72.62 88 THR A O 1
ATOM 668 N N . SER A 1 89 ? 18.766 -15.533 -16.172 1.00 61.47 89 SER A N 1
ATOM 669 C CA . SER A 1 89 ? 20.002 -16.268 -16.437 1.00 61.47 89 SER A CA 1
ATOM 670 C C . SER A 1 89 ? 20.231 -16.342 -17.950 1.00 61.47 89 SER A C 1
ATOM 672 O O . SER A 1 89 ? 19.302 -16.685 -18.683 1.00 61.47 89 SER A O 1
ATOM 674 N N . PRO A 1 90 ? 21.439 -16.010 -18.434 1.00 55.78 90 PRO A N 1
ATOM 675 C CA . PRO A 1 90 ? 21.704 -15.797 -19.848 1.00 55.78 90 PRO A CA 1
ATOM 676 C C . PRO A 1 90 ? 21.794 -17.136 -20.585 1.00 55.78 90 PRO A C 1
ATOM 678 O O . PRO A 1 90 ? 22.877 -17.645 -20.863 1.00 55.78 90 PRO A O 1
ATOM 681 N N . LEU A 1 91 ? 20.650 -17.718 -20.930 1.00 54.41 91 LEU A N 1
ATOM 682 C CA . LEU A 1 91 ? 20.580 -18.709 -21.996 1.00 54.41 91 LEU A CA 1
ATOM 683 C C . LEU A 1 91 ? 20.546 -17.946 -23.320 1.00 54.41 91 LEU A C 1
ATOM 685 O O . LEU A 1 91 ? 19.478 -17.624 -23.817 1.00 54.41 91 LEU A O 1
ATOM 689 N N . ILE A 1 92 ? 21.744 -17.596 -23.806 1.00 52.84 92 ILE A N 1
ATOM 690 C CA . ILE A 1 92 ? 22.097 -17.213 -25.187 1.00 52.84 92 ILE A CA 1
ATOM 691 C C . ILE A 1 92 ? 20.890 -16.696 -25.993 1.00 52.84 92 ILE A C 1
ATOM 693 O O . ILE A 1 92 ? 20.330 -17.407 -26.826 1.00 52.84 92 ILE A O 1
ATOM 697 N N . SER A 1 93 ? 20.480 -15.450 -25.749 1.00 52.38 93 SER A N 1
ATOM 698 C CA . SER A 1 93 ? 19.525 -14.789 -26.638 1.00 52.38 93 SER A CA 1
ATOM 699 C C . SER A 1 93 ? 20.252 -14.405 -27.933 1.00 52.38 93 SER A C 1
ATOM 701 O O . SER A 1 93 ? 21.316 -13.781 -27.858 1.00 52.38 93 SER A O 1
ATOM 703 N N . PRO A 1 94 ? 19.725 -14.754 -29.122 1.00 49.09 94 PRO A N 1
ATOM 704 C CA . PRO A 1 94 ? 20.285 -14.273 -30.379 1.00 49.09 94 PRO A CA 1
ATOM 705 C C . PRO A 1 94 ? 20.192 -12.740 -30.416 1.00 49.09 94 PRO A C 1
ATOM 707 O O . PRO A 1 94 ? 19.288 -12.172 -29.793 1.00 49.09 94 PRO A O 1
ATOM 710 N N . PRO A 1 95 ? 21.102 -12.045 -31.122 1.00 47.69 95 PRO A N 1
ATOM 711 C CA . PRO A 1 95 ? 21.063 -10.594 -31.204 1.00 47.69 95 PRO A CA 1
ATOM 712 C C . PRO A 1 95 ? 19.768 -10.187 -31.911 1.00 47.69 95 PRO A C 1
ATOM 714 O O . PRO A 1 95 ? 19.639 -10.334 -33.128 1.00 47.69 95 PRO A O 1
ATOM 717 N N . LEU A 1 96 ? 18.790 -9.704 -31.141 1.00 56.00 96 LEU A N 1
ATOM 718 C CA . LEU A 1 96 ? 17.608 -9.065 -31.696 1.00 56.00 96 LEU A CA 1
ATOM 719 C C . LEU A 1 96 ? 18.076 -7.780 -32.371 1.00 56.00 96 LEU A C 1
ATOM 721 O O . LEU A 1 96 ? 18.481 -6.797 -31.754 1.00 56.00 96 LEU A O 1
ATOM 725 N N . SER A 1 97 ? 18.090 -7.884 -33.688 1.00 53.03 97 SER A N 1
ATOM 726 C CA . SER A 1 97 ? 18.381 -6.858 -34.661 1.00 53.03 97 SER A CA 1
ATOM 727 C C . SER A 1 97 ? 17.537 -5.615 -34.382 1.00 53.03 97 SER A C 1
ATOM 729 O O . SER A 1 97 ? 16.314 -5.689 -34.280 1.00 53.03 97 SER A O 1
ATOM 731 N N . GLY A 1 98 ? 18.199 -4.457 -34.325 1.00 48.97 98 GLY A N 1
ATOM 732 C CA . GLY A 1 98 ? 17.532 -3.162 -34.416 1.00 48.97 98 GLY A CA 1
ATOM 733 C C . GLY A 1 98 ? 17.497 -2.341 -33.133 1.00 48.97 98 GLY A C 1
ATOM 734 O O . GLY A 1 98 ? 16.459 -1.762 -32.819 1.00 48.97 98 GLY A O 1
ATOM 735 N N . GLU A 1 99 ? 18.627 -2.180 -32.439 1.00 50.41 99 GLU A N 1
ATOM 736 C CA . GLU A 1 99 ? 18.806 -0.989 -31.607 1.00 50.41 99 GLU A CA 1
ATOM 737 C C . GLU A 1 99 ? 18.783 0.252 -32.513 1.00 50.41 99 GLU A C 1
ATOM 739 O O . GLU A 1 99 ? 19.806 0.742 -32.997 1.00 50.41 99 GLU A O 1
ATOM 744 N N . ARG A 1 100 ? 17.587 0.803 -32.745 1.00 52.22 100 ARG A N 1
ATOM 745 C CA . ARG A 1 100 ? 17.459 2.230 -33.025 1.00 52.22 100 ARG A CA 1
ATOM 746 C C . ARG A 1 100 ? 17.919 2.943 -31.763 1.00 52.22 100 ARG A C 1
ATOM 748 O O . ARG A 1 100 ? 17.120 3.253 -30.883 1.00 52.22 100 ARG A O 1
ATOM 755 N N . THR A 1 101 ? 19.215 3.213 -31.692 1.00 54.59 101 THR A N 1
ATOM 756 C CA . THR A 1 101 ? 19.789 4.232 -30.821 1.00 54.59 101 THR A CA 1
ATOM 757 C C . THR A 1 101 ? 19.233 5.580 -31.274 1.00 54.59 101 THR A C 1
ATOM 759 O O . THR A 1 101 ? 19.864 6.352 -31.993 1.00 54.59 101 THR A O 1
ATOM 762 N N . SER A 1 102 ? 17.982 5.853 -30.898 1.00 60.38 102 SER A N 1
ATOM 763 C CA . SER A 1 102 ? 17.436 7.199 -30.946 1.00 60.38 102 SER A CA 1
ATOM 764 C C . SER A 1 102 ? 18.377 8.042 -30.099 1.00 60.38 102 SER A C 1
ATOM 766 O O . SER A 1 102 ? 18.474 7.835 -28.888 1.00 60.38 102 SER A O 1
ATOM 768 N N . LYS A 1 103 ? 19.158 8.915 -30.744 1.00 67.06 103 LYS A N 1
ATOM 769 C CA . LYS A 1 103 ? 20.031 9.857 -30.046 1.00 67.06 103 LYS A CA 1
ATOM 770 C C . LYS A 1 103 ? 19.134 10.700 -29.154 1.00 67.06 103 LYS A C 1
ATOM 772 O O . LYS A 1 103 ? 18.476 11.619 -29.634 1.00 67.06 103 LYS A O 1
ATOM 777 N N . VAL A 1 104 ? 19.085 10.361 -27.869 1.00 66.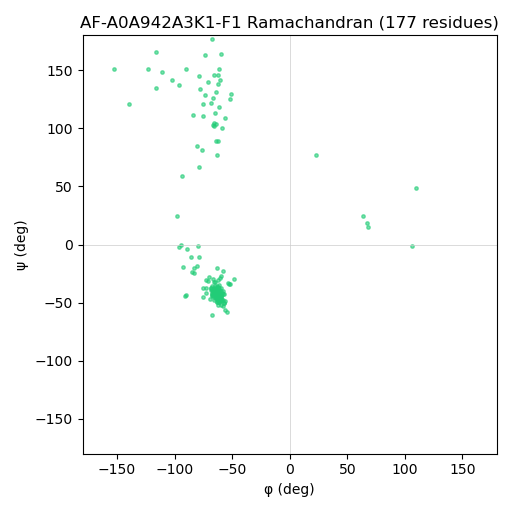25 104 VAL A N 1
ATOM 778 C CA . VAL A 1 104 ? 18.315 11.129 -26.899 1.00 66.25 104 VAL A CA 1
ATOM 779 C C . VAL A 1 104 ? 18.912 12.528 -26.885 1.00 66.25 104 VAL A C 1
ATOM 781 O O . VAL A 1 104 ? 20.103 12.716 -26.624 1.00 66.25 104 VAL A O 1
ATOM 784 N N . VAL A 1 105 ? 18.101 13.516 -27.248 1.00 82.31 105 VAL A N 1
ATOM 785 C CA . VAL A 1 105 ? 18.552 14.902 -27.323 1.00 82.31 105 VAL A CA 1
ATOM 786 C C . VAL A 1 105 ? 18.867 15.347 -25.896 1.00 82.31 105 VAL A C 1
ATOM 788 O O . VAL A 1 105 ? 18.019 15.228 -25.016 1.00 82.31 105 VAL A O 1
ATOM 791 N N . ARG A 1 106 ? 20.078 15.860 -25.639 1.00 85.56 106 ARG A N 1
ATOM 792 C CA . ARG A 1 106 ? 20.541 16.230 -24.280 1.00 85.56 106 ARG A CA 1
ATOM 793 C C . ARG A 1 106 ? 19.561 17.146 -23.532 1.00 85.56 106 ARG A C 1
ATOM 795 O O . ARG A 1 106 ? 19.393 17.005 -22.327 1.00 85.56 106 ARG A O 1
ATOM 802 N N . TRP A 1 107 ? 18.869 18.036 -24.248 1.00 89.94 107 TRP A N 1
ATOM 803 C CA . TRP A 1 107 ? 17.807 18.870 -23.676 1.00 89.94 107 TRP A CA 1
ATOM 804 C C . TRP A 1 107 ? 16.611 18.057 -23.157 1.00 89.94 107 TRP A C 1
ATOM 806 O O . TRP A 1 107 ? 16.106 18.353 -22.082 1.00 89.94 107 TRP A O 1
ATOM 816 N N . GLN A 1 108 ? 16.186 17.005 -23.868 1.00 90.69 108 GLN A N 1
ATOM 817 C CA . GLN A 1 108 ? 15.109 16.119 -23.408 1.00 90.69 108 GLN A CA 1
ATOM 818 C C . GLN A 1 108 ? 15.505 15.388 -22.121 1.00 90.69 108 GLN A C 1
ATOM 820 O O . GLN A 1 108 ? 14.679 15.258 -21.226 1.00 90.69 108 GLN A O 1
ATOM 825 N N . GLN A 1 109 ? 16.769 14.959 -21.999 1.00 88.69 109 GLN A N 1
ATOM 826 C CA . GLN A 1 109 ? 17.281 14.356 -20.761 1.00 88.69 109 GLN A CA 1
ATOM 827 C C . GLN A 1 109 ? 17.282 15.360 -19.608 1.00 88.69 109 GLN A C 1
ATOM 829 O O . GLN A 1 109 ? 16.820 15.035 -18.519 1.00 88.69 109 GLN A O 1
ATOM 834 N N . LEU A 1 110 ? 17.763 16.583 -19.850 1.00 94.25 110 LEU A N 1
ATOM 835 C CA . LEU A 1 110 ? 17.794 17.632 -18.832 1.00 94.25 110 LEU A CA 1
ATOM 836 C C . LEU A 1 110 ? 16.381 18.020 -18.381 1.00 94.25 110 LEU A C 1
ATOM 838 O O . LEU A 1 110 ? 16.124 18.096 -17.183 1.00 94.25 110 LEU A O 1
ATOM 842 N N . LEU A 1 111 ? 15.453 18.185 -19.327 1.00 94.88 111 LEU A N 1
ATOM 843 C CA . LEU A 1 111 ? 14.045 18.444 -19.039 1.00 94.88 111 LEU A CA 1
ATOM 844 C C . LEU A 1 111 ? 13.412 17.290 -18.251 1.00 94.88 111 LEU A C 1
ATOM 846 O O . LEU A 1 111 ? 12.720 17.536 -17.271 1.00 94.88 111 LEU A O 1
ATOM 850 N N . PHE A 1 112 ? 13.674 16.038 -18.632 1.00 92.12 112 PHE A N 1
ATOM 851 C CA . PHE A 1 112 ? 13.178 14.866 -17.908 1.00 92.12 112 PHE A CA 1
ATOM 852 C C . PHE A 1 112 ? 13.677 14.833 -16.459 1.00 92.12 112 PHE A C 1
ATOM 854 O O . PHE A 1 112 ? 12.879 14.655 -15.540 1.00 92.12 112 PHE A O 1
ATOM 861 N N . VAL A 1 113 ? 14.978 15.049 -16.242 1.00 94.56 113 VAL A N 1
ATOM 862 C CA . VAL A 1 113 ? 15.566 15.102 -14.895 1.00 94.56 113 VAL A CA 1
ATOM 863 C C . VAL A 1 113 ? 14.971 16.254 -14.089 1.00 94.56 113 VAL A C 1
ATOM 865 O O . VAL A 1 113 ? 14.632 16.056 -12.926 1.00 94.56 113 VAL A O 1
ATOM 868 N N . LEU A 1 114 ? 14.781 17.427 -14.699 1.00 97.19 114 LEU A N 1
ATOM 869 C CA . LEU A 1 114 ? 14.162 18.577 -14.041 1.00 97.19 114 LEU A CA 1
ATOM 870 C C . LEU A 1 114 ? 12.718 18.280 -13.614 1.00 97.19 114 LEU A C 1
ATOM 872 O O . LEU A 1 114 ? 12.343 18.571 -12.481 1.00 97.19 114 LEU A O 1
ATOM 876 N N . LEU A 1 115 ? 11.923 17.656 -14.487 1.00 96.81 115 LEU A N 1
ATOM 877 C CA . LEU A 1 115 ? 10.550 17.251 -14.174 1.00 96.81 115 LEU A CA 1
ATOM 878 C C . LEU A 1 115 ? 10.507 16.187 -13.069 1.00 96.81 115 LEU A C 1
ATOM 880 O O . LEU A 1 115 ? 9.665 16.272 -12.179 1.00 96.81 115 LEU A O 1
ATOM 884 N N . MET A 1 116 ? 11.427 15.219 -13.081 1.00 95.31 116 MET A N 1
ATOM 885 C CA . MET A 1 116 ? 11.554 14.226 -12.007 1.00 95.31 116 MET A CA 1
ATOM 886 C C . MET A 1 116 ? 11.969 14.853 -10.678 1.00 95.31 116 MET A C 1
ATOM 888 O O . MET A 1 116 ? 11.399 14.510 -9.644 1.00 95.31 116 MET A O 1
ATOM 892 N N . ALA A 1 117 ? 12.909 15.797 -10.694 1.00 96.75 117 ALA A N 1
ATOM 893 C CA . ALA A 1 117 ? 13.322 16.524 -9.499 1.00 96.75 117 ALA A CA 1
ATOM 894 C C . ALA A 1 117 ? 12.169 17.362 -8.930 1.00 96.75 117 ALA A C 1
ATOM 896 O O . ALA A 1 117 ? 11.922 17.324 -7.726 1.00 96.75 117 ALA A O 1
ATOM 897 N N . TRP A 1 118 ? 11.417 18.057 -9.788 1.00 97.81 118 TRP A N 1
ATOM 898 C CA . TRP A 1 118 ? 10.245 18.824 -9.371 1.00 97.81 118 TRP A CA 1
ATOM 899 C C . TRP A 1 118 ? 9.159 17.915 -8.783 1.00 97.81 118 TRP A C 1
ATOM 901 O O . TRP A 1 118 ? 8.640 18.187 -7.701 1.00 97.81 118 TRP A O 1
ATOM 911 N N . LEU A 1 119 ? 8.860 16.789 -9.432 1.00 96.75 119 LEU A N 1
ATOM 912 C CA . LEU A 1 119 ? 7.904 15.817 -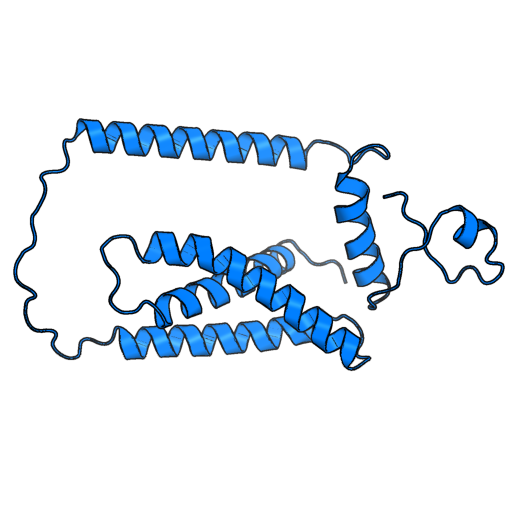8.908 1.00 96.75 119 LEU A CA 1
ATOM 913 C C . LEU A 1 119 ? 8.353 15.258 -7.547 1.00 96.75 119 LEU A C 1
ATOM 915 O O . LEU A 1 119 ? 7.549 15.178 -6.621 1.00 96.75 119 LEU A O 1
ATOM 919 N N . GLY A 1 120 ? 9.640 14.930 -7.403 1.00 96.38 120 GLY A N 1
ATOM 920 C CA . GLY A 1 120 ? 10.225 14.496 -6.134 1.00 96.38 120 GLY A CA 1
ATOM 921 C C . GLY A 1 120 ? 10.081 15.552 -5.038 1.00 96.38 120 GLY A C 1
ATOM 922 O O . GLY A 1 120 ? 9.624 15.237 -3.942 1.00 96.38 120 GLY A O 1
ATOM 923 N N . MET A 1 121 ? 10.377 16.817 -5.350 1.00 97.56 121 MET A N 1
ATOM 924 C CA . MET A 1 121 ? 10.185 17.938 -4.428 1.00 97.56 121 MET A CA 1
ATOM 925 C C . MET A 1 121 ? 8.720 18.067 -3.999 1.00 97.56 121 MET A C 1
ATOM 927 O O . MET A 1 121 ? 8.447 18.240 -2.815 1.00 97.56 121 MET A O 1
ATOM 931 N N . ARG A 1 122 ? 7.771 17.909 -4.932 1.00 97.00 122 ARG A N 1
ATOM 932 C CA . ARG A 1 122 ? 6.336 17.947 -4.626 1.00 97.00 122 ARG A CA 1
ATOM 933 C C . ARG A 1 122 ? 5.913 16.817 -3.690 1.00 97.00 122 ARG A C 1
ATOM 935 O O . ARG A 1 122 ? 5.125 17.054 -2.782 1.00 97.00 122 ARG A O 1
ATOM 942 N N . PHE A 1 123 ? 6.421 15.604 -3.890 1.00 95.81 123 PHE A N 1
ATOM 943 C CA . PHE A 1 123 ? 6.119 14.489 -2.993 1.00 95.81 123 PHE A CA 1
ATOM 944 C C . PHE A 1 123 ? 6.729 14.670 -1.605 1.00 95.81 123 PHE A C 1
ATOM 946 O O . PHE A 1 123 ? 6.080 14.321 -0.621 1.00 95.81 123 PHE A O 1
ATOM 953 N N . ILE A 1 124 ? 7.938 15.229 -1.508 1.00 96.69 124 ILE A N 1
ATOM 954 C CA . ILE A 1 124 ? 8.559 15.552 -0.218 1.00 96.69 124 ILE A CA 1
ATOM 955 C C . ILE A 1 124 ? 7.718 16.590 0.525 1.00 96.69 124 ILE A C 1
ATOM 957 O O . ILE A 1 124 ? 7.393 16.372 1.685 1.00 96.69 124 ILE A O 1
ATOM 961 N N . ASP A 1 125 ? 7.317 17.665 -0.153 1.00 97.06 125 ASP A N 1
ATOM 962 C CA . ASP A 1 125 ? 6.468 18.721 0.407 1.00 97.06 125 ASP A CA 1
ATOM 963 C C . ASP A 1 125 ? 5.144 18.154 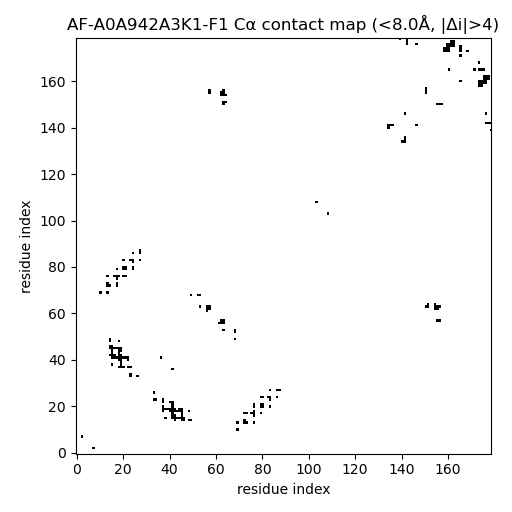0.946 1.00 97.06 125 ASP A C 1
ATOM 965 O O . ASP A 1 125 ? 4.828 18.315 2.122 1.00 97.06 125 ASP A O 1
ATOM 969 N N . LEU A 1 126 ? 4.444 17.354 0.133 1.00 94.50 126 LEU A N 1
ATOM 970 C CA . LEU A 1 126 ? 3.226 16.654 0.554 1.00 94.50 126 LEU A CA 1
ATOM 971 C C . LEU A 1 126 ? 3.465 15.704 1.734 1.00 94.50 126 LEU A C 1
ATOM 973 O O . LEU A 1 126 ? 2.615 15.582 2.610 1.00 94.50 126 LEU A O 1
ATOM 977 N N . THR A 1 127 ? 4.610 15.021 1.768 1.00 92.50 127 THR A N 1
ATOM 978 C CA . THR A 1 127 ? 4.952 14.114 2.872 1.00 92.50 127 THR A CA 1
ATOM 979 C C . THR A 1 127 ? 5.185 14.893 4.160 1.00 92.50 127 THR A C 1
ATOM 981 O O . THR A 1 127 ? 4.689 14.483 5.204 1.00 92.50 127 THR A O 1
ATOM 984 N N . LEU A 1 128 ? 5.903 16.016 4.100 1.00 94.69 128 LEU A N 1
ATOM 985 C CA . LEU A 1 128 ? 6.157 16.879 5.254 1.00 94.69 128 LEU A CA 1
ATOM 986 C C . LEU A 1 128 ? 4.869 17.519 5.768 1.00 94.69 128 LEU A C 1
ATOM 988 O O . LEU A 1 128 ? 4.648 17.541 6.978 1.00 94.69 128 LEU A O 1
ATOM 992 N N . GLU A 1 129 ? 3.995 17.966 4.866 1.00 93.06 129 GLU A N 1
ATOM 993 C CA . GLU A 1 129 ? 2.664 18.453 5.224 1.00 93.06 129 GLU A CA 1
ATOM 994 C C . GLU A 1 129 ? 1.885 17.369 5.976 1.00 93.06 129 GLU A C 1
ATOM 996 O O . GLU A 1 129 ? 1.402 17.613 7.080 1.00 93.06 129 GLU A O 1
ATOM 1001 N N . LEU A 1 130 ? 1.828 16.148 5.435 1.00 88.44 130 LEU A N 1
ATOM 1002 C CA . LEU A 1 130 ? 1.123 15.032 6.067 1.00 88.44 130 LEU A CA 1
ATOM 1003 C C . LEU A 1 130 ? 1.751 14.618 7.407 1.00 88.44 130 LEU A C 1
ATOM 1005 O O . LEU A 1 130 ? 1.045 14.175 8.308 1.00 88.44 130 LEU A O 1
ATOM 1009 N N . TRP A 1 131 ? 3.071 14.750 7.537 1.00 88.62 131 TRP A N 1
ATOM 1010 C CA . TRP A 1 131 ? 3.816 14.373 8.735 1.00 88.62 131 TRP A CA 1
ATOM 1011 C C . TRP A 1 131 ? 3.641 15.366 9.883 1.00 88.62 131 TRP A C 1
ATOM 1013 O O . TRP A 1 131 ? 3.595 14.970 11.047 1.00 88.62 131 TRP A O 1
ATOM 1023 N N . TRP A 1 132 ? 3.576 16.660 9.571 1.00 92.19 132 TRP A N 1
ATOM 1024 C CA . TRP A 1 132 ? 3.463 17.720 10.574 1.00 92.19 132 TRP A CA 1
ATOM 1025 C C . TRP A 1 132 ? 2.030 18.124 10.879 1.00 92.19 132 TRP A C 1
ATOM 1027 O O . TRP A 1 132 ? 1.782 18.726 11.925 1.00 92.19 132 TRP A O 1
ATOM 1037 N N . ARG A 1 133 ? 1.081 17.809 9.998 1.00 88.50 133 ARG A N 1
ATOM 1038 C CA . ARG A 1 133 ? -0.314 18.165 10.214 1.00 88.50 133 ARG A CA 1
ATOM 1039 C C . ARG A 1 133 ? -0.941 17.237 11.261 1.00 88.50 133 ARG A C 1
ATOM 1041 O O . ARG A 1 133 ? -0.977 16.023 11.058 1.00 88.50 133 ARG A O 1
ATOM 1048 N N . PRO A 1 134 ? -1.452 17.774 12.383 1.00 87.88 134 PRO A N 1
ATOM 1049 C CA . PRO A 1 134 ? -2.181 16.960 13.341 1.00 87.88 134 PRO A CA 1
ATOM 1050 C C . PRO A 1 134 ? -3.483 16.464 12.707 1.00 87.88 134 PRO A C 1
ATOM 1052 O O . PRO A 1 134 ? -4.102 17.159 11.902 1.00 87.88 134 PRO A O 1
ATOM 1055 N N . LEU A 1 135 ? -3.893 15.253 13.079 1.00 82.94 135 LEU A N 1
ATOM 1056 C CA . LEU A 1 135 ? -5.125 14.656 12.581 1.00 82.94 135 LEU A CA 1
ATOM 1057 C C . LEU A 1 135 ? -6.325 15.317 13.266 1.00 82.94 135 LEU A C 1
ATOM 1059 O O . LEU A 1 135 ? -6.532 15.120 14.467 1.00 82.94 135 LEU A O 1
ATOM 1063 N N . TYR A 1 136 ? -7.109 16.093 12.518 1.00 84.06 136 TYR A N 1
ATOM 1064 C CA . TYR A 1 136 ? -8.292 16.752 13.062 1.00 84.06 136 TYR A CA 1
ATOM 1065 C C . TYR A 1 136 ? -9.551 15.884 12.920 1.00 84.06 136 TYR A C 1
ATOM 1067 O O . TYR A 1 136 ? -9.663 15.127 11.959 1.00 84.06 136 TYR A O 1
ATOM 1075 N N . PRO A 1 137 ? -10.542 16.009 13.826 1.00 76.56 137 PRO A N 1
ATOM 1076 C CA . PRO A 1 137 ? -11.758 15.188 13.798 1.00 76.56 137 PRO A CA 1
ATOM 1077 C C . PRO A 1 137 ? -12.593 15.301 12.515 1.00 76.56 137 PRO A C 1
ATOM 1079 O O . PRO A 1 137 ? -13.302 14.365 12.171 1.00 76.56 137 PRO A O 1
ATOM 1082 N N . TRP A 1 138 ? -12.515 16.432 11.811 1.00 79.81 138 TRP A N 1
ATOM 1083 C CA . TRP A 1 138 ? -13.238 16.671 10.557 1.00 79.81 138 TRP A CA 1
ATOM 1084 C C . TRP A 1 138 ? -12.463 16.226 9.308 1.00 79.81 138 TRP A C 1
ATOM 1086 O O . TRP A 1 138 ? -12.979 16.342 8.197 1.00 79.81 138 TRP A O 1
ATOM 1096 N N . ASP A 1 139 ? -11.220 15.754 9.452 1.00 83.56 139 ASP A N 1
ATOM 1097 C CA . ASP A 1 139 ? -10.445 15.268 8.314 1.00 83.56 139 ASP A CA 1
ATOM 1098 C C . ASP A 1 139 ? -10.914 13.862 7.919 1.00 83.56 139 ASP A C 1
ATOM 1100 O O . ASP A 1 139 ? -10.995 12.958 8.752 1.00 83.56 139 ASP A O 1
ATOM 1104 N N . ALA A 1 140 ? -11.111 13.631 6.618 1.00 78.00 140 ALA A N 1
ATOM 1105 C CA . ALA A 1 140 ? -11.457 12.311 6.074 1.00 78.00 140 ALA A CA 1
ATOM 1106 C C . ALA A 1 140 ? -10.413 11.222 6.412 1.00 78.00 140 ALA A C 1
ATOM 1108 O O . ALA A 1 140 ? -10.723 10.029 6.459 1.00 78.00 140 ALA A O 1
ATOM 1109 N N . TRP A 1 141 ? -9.174 11.631 6.707 1.00 76.94 141 TRP A N 1
ATOM 1110 C CA . TRP A 1 141 ? -8.095 10.748 7.152 1.00 76.94 141 TRP A CA 1
ATOM 1111 C C . TRP A 1 141 ? -8.372 10.068 8.493 1.00 76.94 141 TRP A C 1
ATOM 1113 O O . TRP A 1 141 ? -7.770 9.031 8.768 1.00 76.94 141 TRP A O 1
ATOM 1123 N N . THR A 1 142 ? -9.289 10.585 9.314 1.00 79.44 142 THR A N 1
ATOM 1124 C CA . THR A 1 142 ? -9.692 9.938 10.574 1.00 79.44 142 THR A CA 1
ATOM 1125 C C . THR A 1 142 ? -10.215 8.528 10.330 1.00 79.44 142 THR A C 1
ATOM 1127 O O . THR A 1 142 ? -9.778 7.590 10.997 1.00 79.44 142 THR A O 1
ATOM 1130 N N . THR A 1 143 ? -11.027 8.332 9.289 1.00 80.75 143 THR A N 1
ATOM 1131 C CA . THR A 1 143 ? -11.514 7.005 8.896 1.00 80.75 143 THR A CA 1
ATOM 1132 C C . THR A 1 143 ? -10.368 6.069 8.516 1.00 80.75 143 THR A C 1
ATOM 1134 O O . THR A 1 143 ? -10.412 4.882 8.833 1.00 80.75 143 THR A O 1
ATOM 1137 N N . TRP A 1 144 ? -9.323 6.578 7.861 1.00 81.50 144 TRP A N 1
ATOM 1138 C CA . TRP A 1 144 ? -8.207 5.761 7.372 1.00 81.50 144 TRP A CA 1
ATOM 1139 C C . TRP A 1 144 ? -7.129 5.521 8.431 1.00 81.50 144 TRP A C 1
ATOM 1141 O O . TRP A 1 144 ? -6.414 4.531 8.341 1.00 81.50 144 TRP A O 1
ATOM 1151 N N . ALA A 1 145 ? -7.019 6.381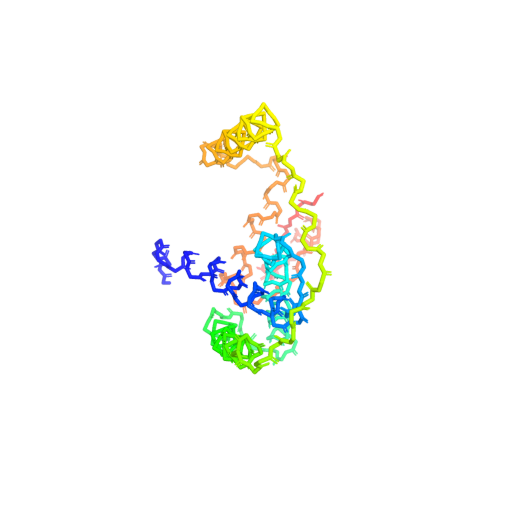 9.443 1.00 83.81 145 ALA A N 1
ATOM 1152 C CA . ALA A 1 145 ? -6.057 6.235 10.531 1.00 83.81 145 ALA A CA 1
ATOM 1153 C C . ALA A 1 145 ? -6.637 5.452 11.719 1.00 83.81 145 ALA A C 1
ATOM 1155 O O . ALA A 1 145 ? -5.980 4.566 12.268 1.00 83.81 145 ALA A O 1
ATOM 1156 N N . VAL A 1 146 ? -7.878 5.750 12.114 1.00 86.69 146 VAL A N 1
ATOM 1157 C CA . VAL A 1 146 ? -8.498 5.170 13.313 1.00 86.69 146 VAL A CA 1
ATOM 1158 C C . VAL A 1 146 ? -8.928 3.729 13.062 1.00 86.69 146 VAL A C 1
ATOM 1160 O O . VAL A 1 146 ? -8.639 2.860 13.882 1.00 86.69 146 VAL A O 1
ATOM 1163 N N . ARG A 1 147 ? -9.564 3.438 11.920 1.00 88.19 147 ARG A N 1
ATOM 1164 C CA . ARG A 1 147 ? -10.090 2.097 11.619 1.00 88.19 147 ARG A CA 1
ATOM 1165 C C . ARG A 1 147 ? -9.002 1.016 11.614 1.00 88.19 147 ARG A C 1
ATOM 1167 O O . ARG A 1 147 ? -9.167 0.037 12.344 1.00 88.19 147 ARG A O 1
ATOM 1174 N N . PRO A 1 148 ? -7.879 1.163 10.880 1.00 87.44 148 PRO A N 1
ATOM 1175 C CA . PRO A 1 148 ? -6.827 0.152 10.903 1.00 87.44 148 PRO A CA 1
ATOM 1176 C C . PRO A 1 148 ? -6.158 0.041 12.270 1.00 87.44 148 PRO A C 1
ATOM 1178 O O . PRO A 1 148 ? -5.784 -1.059 12.664 1.00 87.44 148 PRO A O 1
ATOM 1181 N N . ARG A 1 149 ? -6.048 1.149 13.019 1.00 87.62 149 ARG A N 1
ATOM 1182 C CA . ARG A 1 149 ? -5.514 1.123 14.383 1.00 87.62 149 ARG A CA 1
ATOM 1183 C C . ARG A 1 149 ? -6.396 0.291 15.305 1.00 87.62 149 ARG A C 1
ATOM 1185 O O . ARG A 1 149 ? -5.885 -0.591 15.975 1.00 87.62 149 ARG A O 1
ATOM 1192 N N . VAL A 1 150 ? -7.707 0.519 15.303 1.00 89.88 150 VAL A N 1
ATOM 1193 C CA . VAL A 1 150 ? -8.651 -0.272 16.105 1.00 89.88 150 VAL A CA 1
ATOM 1194 C C . VAL A 1 150 ? -8.587 -1.751 15.720 1.00 89.88 150 VAL A C 1
ATOM 1196 O O . VAL A 1 150 ? -8.509 -2.598 16.601 1.00 89.88 150 VAL A O 1
ATOM 1199 N N . TRP A 1 151 ? -8.545 -2.085 14.427 1.00 91.12 151 TRP A N 1
ATOM 1200 C CA . TRP A 1 151 ? -8.394 -3.479 13.992 1.00 91.12 151 TRP A CA 1
ATOM 1201 C C . TRP A 1 151 ? -7.086 -4.122 14.451 1.00 91.12 151 TRP A C 1
ATOM 1203 O O . TRP A 1 151 ? -7.092 -5.292 14.828 1.00 91.12 151 TRP A O 1
ATOM 1213 N N . ALA A 1 152 ? -5.984 -3.372 14.433 1.00 88.12 152 ALA A N 1
ATOM 1214 C CA . ALA A 1 152 ? -4.691 -3.850 14.907 1.00 88.12 152 ALA A CA 1
ATOM 1215 C C . ALA A 1 152 ? -4.680 -4.073 16.428 1.00 88.12 152 ALA A C 1
ATOM 1217 O O . ALA A 1 152 ? -4.175 -5.093 16.881 1.00 88.12 152 ALA A O 1
ATOM 1218 N N . GLU A 1 153 ? -5.270 -3.161 17.207 1.00 89.69 153 GLU A N 1
ATOM 1219 C CA . GLU A 1 153 ? -5.359 -3.285 18.672 1.00 89.69 153 GLU A CA 1
ATOM 1220 C C . GLU A 1 153 ? -6.298 -4.427 19.094 1.00 89.69 153 GLU A C 1
ATOM 1222 O O . GLU A 1 153 ? -6.024 -5.138 20.056 1.00 89.69 153 GLU A O 1
ATOM 1227 N N . LEU A 1 154 ? -7.398 -4.633 18.361 1.00 89.81 154 LEU A N 1
ATOM 1228 C CA . LEU A 1 154 ? -8.347 -5.717 18.632 1.00 89.81 154 LEU A CA 1
ATOM 1229 C C . LEU A 1 154 ? -7.897 -7.071 18.075 1.00 89.81 154 LEU A C 1
ATOM 1231 O O . LEU A 1 154 ? -8.457 -8.096 18.458 1.00 89.81 154 LEU A O 1
ATOM 1235 N N . GLY A 1 155 ? -6.955 -7.086 17.132 1.00 90.56 155 GLY A N 1
ATOM 1236 C CA . GLY A 1 155 ? -6.576 -8.295 16.407 1.00 90.56 155 GLY A CA 1
ATOM 1237 C C . GLY A 1 155 ? -7.716 -8.875 15.560 1.00 90.56 155 GLY A C 1
ATOM 1238 O O . GLY A 1 155 ? -7.725 -10.071 15.292 1.00 90.56 155 GLY A O 1
ATOM 1239 N N . GLN A 1 156 ? -8.701 -8.074 15.146 1.00 90.88 156 GLN A N 1
ATOM 1240 C CA . GLN A 1 156 ? -9.839 -8.541 14.344 1.00 90.88 156 GLN A CA 1
ATOM 1241 C C . GLN A 1 156 ? -10.424 -7.435 13.461 1.00 90.88 156 GLN A C 1
ATOM 1243 O O . GLN A 1 156 ? -10.398 -6.254 13.810 1.00 90.88 156 GLN A O 1
ATOM 1248 N N . LEU A 1 157 ? -11.011 -7.827 12.323 1.00 88.50 157 LEU A N 1
ATOM 1249 C CA . LEU A 1 157 ? -11.735 -6.921 11.423 1.00 88.50 157 LEU A CA 1
ATOM 1250 C C . LEU A 1 157 ? -13.144 -6.630 11.963 1.00 88.50 157 LEU A C 1
ATOM 1252 O O . LEU A 1 157 ? -14.145 -7.035 11.373 1.00 88.50 157 LEU A O 1
ATOM 1256 N N . ALA A 1 158 ? -13.216 -5.937 13.100 1.00 87.25 158 ALA A N 1
ATOM 1257 C CA . ALA A 1 158 ? -14.480 -5.561 13.724 1.00 87.25 158 ALA A CA 1
ATOM 1258 C C . ALA A 1 158 ? -15.309 -4.626 12.812 1.00 87.25 158 ALA A C 1
ATOM 1260 O O . ALA A 1 158 ? -14.746 -3.707 12.199 1.00 87.25 158 ALA A O 1
ATOM 1261 N N . PRO A 1 159 ? -16.636 -4.828 12.707 1.00 86.88 159 PRO A N 1
ATOM 1262 C CA . PRO A 1 159 ? -17.506 -3.924 11.967 1.00 86.88 159 PRO A CA 1
ATOM 1263 C C . PRO A 1 159 ? -17.660 -2.592 12.713 1.00 86.88 159 PRO A C 1
ATOM 1265 O O . PRO A 1 159 ? -17.819 -2.565 13.931 1.00 86.88 159 PRO A O 1
ATOM 1268 N N . PHE A 1 160 ? -17.652 -1.489 11.964 1.00 87.06 160 PHE A N 1
ATOM 1269 C CA . PHE A 1 160 ? -18.001 -0.167 12.485 1.00 87.06 160 PHE A CA 1
ATOM 1270 C C . PHE A 1 160 ? -19.465 0.127 12.184 1.00 87.06 160 PHE A C 1
ATOM 1272 O O . PHE A 1 160 ? -19.934 -0.167 11.082 1.00 87.06 160 PHE A O 1
ATOM 1279 N N . VAL A 1 161 ? -20.178 0.691 13.155 1.00 87.75 161 VAL A N 1
ATOM 1280 C CA . VAL A 1 161 ? -21.612 0.993 13.042 1.00 87.75 161 VAL A CA 1
ATOM 1281 C C . VAL A 1 161 ? -21.883 2.490 13.116 1.00 87.75 161 VAL A C 1
ATOM 1283 O O . VAL A 1 161 ? -21.046 3.272 13.567 1.00 87.75 161 VAL A O 1
ATOM 1286 N N . ASP A 1 162 ? -23.097 2.873 12.726 1.00 85.44 162 ASP A N 1
ATOM 1287 C CA . ASP A 1 162 ? -23.580 4.245 12.847 1.00 85.44 162 ASP A CA 1
ATOM 1288 C C . ASP A 1 162 ? -23.641 4.701 14.320 1.00 85.44 162 ASP A C 1
ATOM 1290 O O . ASP A 1 162 ? -24.050 3.913 15.186 1.00 85.44 162 ASP A O 1
ATOM 1294 N N . PRO A 1 163 ? -23.372 5.987 14.624 1.00 84.75 163 PRO A N 1
ATOM 1295 C CA . PRO A 1 163 ? -23.370 6.504 15.996 1.00 84.75 163 PRO A CA 1
ATOM 1296 C C . PRO A 1 163 ? -24.660 6.224 16.776 1.00 84.75 163 PRO A C 1
ATOM 1298 O O . PRO A 1 163 ? -24.623 5.974 17.977 1.00 84.75 163 PRO A O 1
ATOM 1301 N N . ARG A 1 164 ? -25.814 6.208 16.094 1.00 86.81 164 ARG A N 1
ATOM 1302 C CA . ARG A 1 164 ? -27.115 5.906 16.717 1.00 86.81 164 ARG A CA 1
ATOM 1303 C C . ARG A 1 164 ? -27.209 4.468 17.224 1.00 86.81 164 ARG A C 1
ATOM 1305 O O . ARG A 1 164 ? -27.797 4.239 18.273 1.00 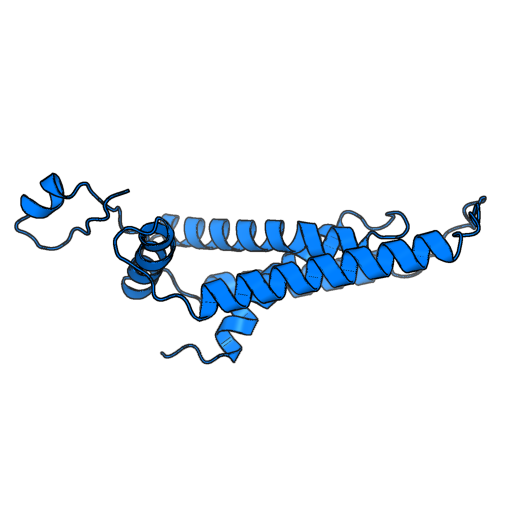86.81 164 ARG A O 1
ATOM 1312 N N . ARG A 1 165 ? -26.652 3.506 16.481 1.00 84.50 165 ARG A N 1
ATOM 1313 C CA . ARG A 1 165 ? -26.626 2.093 16.892 1.00 84.50 165 ARG A CA 1
ATOM 1314 C C . ARG A 1 165 ? -25.644 1.875 18.027 1.00 84.50 165 ARG A C 1
ATOM 1316 O O . ARG A 1 165 ? -25.945 1.122 18.938 1.00 84.50 165 ARG A O 1
ATOM 1323 N N . TRP A 1 166 ? -24.515 2.572 17.979 1.00 87.94 166 TRP A N 1
ATOM 1324 C CA . TRP A 1 166 ? -23.537 2.559 19.056 1.00 87.94 166 TRP A CA 1
ATOM 1325 C C . TRP A 1 166 ? -24.104 3.125 20.366 1.00 87.94 166 TRP A C 1
ATOM 1327 O O . TRP A 1 166 ? -24.006 2.471 21.394 1.00 87.94 166 TRP A O 1
ATOM 1337 N N . LEU A 1 167 ? -24.789 4.275 20.321 1.00 87.25 167 LEU A N 1
ATOM 1338 C CA . LEU A 1 167 ? -25.462 4.871 21.488 1.00 87.25 167 LEU A CA 1
ATOM 1339 C C . LEU A 1 167 ? -26.544 3.969 22.098 1.00 87.25 167 LEU A C 1
ATOM 1341 O O . LEU A 1 167 ? -26.828 4.071 23.288 1.00 87.25 167 LEU A O 1
ATOM 1345 N N . ALA A 1 168 ? -27.172 3.122 21.281 1.00 89.06 168 ALA A N 1
ATOM 1346 C CA . ALA A 1 168 ? -28.202 2.189 21.721 1.00 89.06 168 ALA A CA 1
ATOM 1347 C C . ALA A 1 168 ? -27.637 0.861 22.262 1.00 89.06 168 ALA A C 1
ATOM 1349 O O . ALA A 1 168 ? -28.396 0.077 22.832 1.00 89.06 168 ALA A O 1
ATOM 1350 N N . ASP A 1 169 ? -26.340 0.585 22.082 1.00 84.75 169 ASP A N 1
ATOM 1351 C CA . ASP A 1 169 ? -25.715 -0.652 22.544 1.00 84.75 169 ASP A CA 1
ATOM 1352 C C . ASP A 1 169 ? -25.308 -0.557 24.021 1.00 84.75 169 ASP A C 1
ATOM 1354 O O . ASP A 1 169 ? -24.376 0.153 24.395 1.00 84.75 169 ASP A O 1
ATOM 1358 N N . ALA A 1 170 ? -25.989 -1.326 24.871 1.00 80.44 170 ALA A N 1
ATOM 1359 C CA . ALA A 1 170 ? -25.693 -1.401 26.300 1.00 80.44 170 ALA A CA 1
ATOM 1360 C C . ALA A 1 170 ? -24.486 -2.303 26.632 1.00 80.44 170 ALA A C 1
ATOM 1362 O O . ALA A 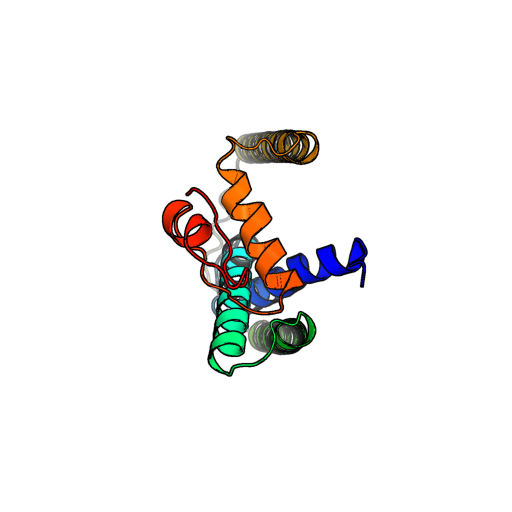1 170 ? -24.028 -2.302 27.773 1.00 80.44 170 ALA A O 1
ATOM 1363 N N . THR A 1 171 ? -23.978 -3.090 25.673 1.00 81.38 171 THR A N 1
ATOM 1364 C CA . THR A 1 171 ? -22.865 -4.029 25.910 1.00 81.38 171 THR A CA 1
ATOM 1365 C C . THR A 1 171 ? -21.486 -3.376 25.826 1.00 81.38 171 THR A C 1
ATOM 1367 O O . THR A 1 171 ? -20.523 -3.931 26.353 1.00 81.38 171 THR A O 1
ATOM 1370 N N . GLY A 1 172 ? -21.376 -2.212 25.176 1.00 75.69 172 GLY A N 1
ATOM 1371 C CA . GLY A 1 172 ? -20.109 -1.501 24.982 1.00 75.69 172 GLY A CA 1
ATOM 1372 C C . GLY A 1 172 ? -19.124 -2.230 24.061 1.00 75.69 172 GLY A C 1
ATOM 1373 O O . GLY A 1 172 ? -17.929 -1.942 24.096 1.00 75.69 172 GLY A O 1
ATOM 1374 N N . SER A 1 173 ? -19.604 -3.185 23.258 1.00 77.19 173 SER A N 1
ATOM 1375 C CA . SER A 1 173 ? -18.768 -4.058 22.420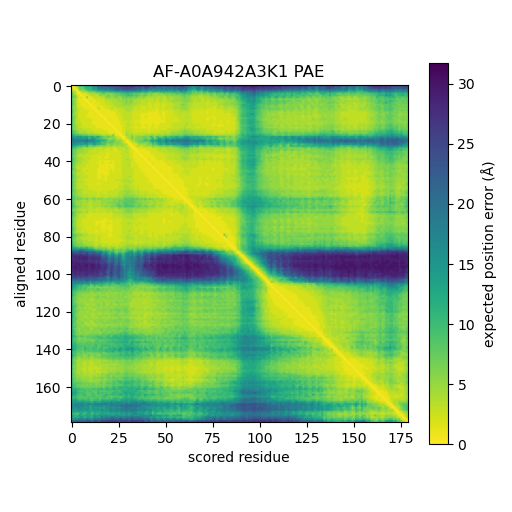 1.00 77.19 173 SER A CA 1
ATOM 1376 C C . SER A 1 173 ? -18.636 -3.578 20.972 1.00 77.19 173 SER A C 1
ATOM 1378 O O . SER A 1 173 ? -17.933 -4.191 20.166 1.00 77.19 173 SER A O 1
ATOM 1380 N N . VAL A 1 174 ? -19.307 -2.476 20.634 1.00 82.12 174 VAL A N 1
ATOM 1381 C CA . VAL A 1 174 ? -19.395 -1.954 19.273 1.00 82.12 174 VAL A CA 1
ATOM 1382 C C . VAL A 1 174 ? -18.624 -0.635 19.146 1.00 82.12 174 VAL A C 1
ATOM 1384 O O . VAL A 1 174 ? -18.539 0.147 20.091 1.00 82.12 174 VAL A O 1
ATOM 1387 N N . TYR A 1 175 ? -18.070 -0.371 17.959 1.00 82.69 175 TYR A N 1
ATOM 1388 C CA . TYR A 1 175 ? -17.301 0.838 17.659 1.00 82.69 175 TYR A CA 1
ATOM 1389 C C . TYR A 1 175 ? -18.004 1.683 16.594 1.00 82.69 175 TYR A C 1
ATOM 1391 O O . TYR A 1 175 ? -18.442 1.161 15.565 1.00 82.69 175 TYR A O 1
ATOM 1399 N N . ALA A 1 176 ? -18.085 2.994 16.824 1.00 82.44 176 ALA A N 1
ATOM 1400 C CA . ALA A 1 176 ? -18.619 3.952 15.862 1.00 82.44 176 ALA A CA 1
ATOM 1401 C C . ALA A 1 176 ? -17.501 4.714 15.143 1.00 82.44 176 ALA A C 1
ATOM 1403 O O . ALA A 1 176 ? -16.496 5.091 15.745 1.00 82.44 176 ALA A O 1
ATOM 1404 N N . LEU A 1 177 ? -17.710 4.959 13.853 1.00 74.94 177 LEU A N 1
ATOM 1405 C CA . LEU A 1 177 ? -16.955 5.910 13.041 1.00 74.94 177 LEU A CA 1
ATOM 1406 C C . LEU A 1 177 ? -17.972 6.615 12.141 1.00 74.94 177 LEU A C 1
ATOM 1408 O O . LEU A 1 177 ? -18.666 5.944 11.379 1.00 74.94 177 LEU A O 1
ATOM 1412 N N . GLU A 1 178 ? -18.070 7.940 12.242 1.00 66.75 178 GLU A N 1
ATOM 1413 C CA . GLU A 1 178 ? -18.776 8.745 11.241 1.00 66.75 178 GLU A CA 1
ATOM 1414 C C . GLU A 1 178 ? -17.960 8.702 9.944 1.00 66.75 178 GLU A C 1
ATOM 1416 O O . GLU A 1 178 ? -16.762 8.991 9.958 1.00 66.75 178 GLU A O 1
ATOM 1421 N N . ALA A 1 179 ? -18.585 8.232 8.864 1.00 58.94 179 ALA A N 1
ATOM 1422 C CA . ALA A 1 179 ? -17.969 8.097 7.546 1.00 58.94 179 ALA A CA 1
ATOM 1423 C C . ALA A 1 179 ? -18.283 9.308 6.665 1.00 58.94 179 ALA A C 1
ATOM 1425 O O . ALA A 1 179 ? -19.434 9.795 6.740 1.00 58.94 179 ALA A O 1
#

Sequence (179 aa):
MAIGWWGVGLALGLPWLAGTLWVRAVWHDGPAGVWALALGYGYVLGMLGVTFLLRVQAALGLPLDVIGPTVVLALLTVLGGWLVWRRTSPLISPPLSGERTSKVVRWQQLLFVLLMAWLGMRFIDLTLELWWRPLYPWDAWTTWAVRPRVWAELGQLAPFVDPRRWLADATGSVYALEA

Mean predicted aligned error: 8.51 Å

Foldseek 3Di:
DPCPPVNVCLVQVLLLLLLLLQQCLVCVPDDPCSSVVSSVRSSVRSVVLLVVQQVVCQVVVHFQDPPRSSVVSVVSNVVSNVSSCVSNPDPPDDPPPDPPPPVCDVVNVVVVVVVVVVVVVVVVVVVVCVVPDDDDLPDPCCCVPVQVVVSNVRSHNADADDPVVCVVDPVNPHHHDDD

Radius of gyration: 22.44 Å; Cα contacts (8 Å, |Δi|>4): 130; chains: 1; bounding box: 50×38×61 Å

pLDDT: mean 85.74, std 12.52, range [47.69, 97.81]

Solvent-accessible surface area (backbone atoms only — not comparable to full-atom values): 10319 Å² total; per-residue (Å²): 130,86,75,49,75,66,52,54,49,46,68,56,46,44,30,26,50,20,20,18,30,42,45,39,41,73,52,66,87,55,63,96,60,47,66,63,51,16,55,57,53,4,35,57,49,11,54,51,49,54,53,51,45,55,50,50,37,50,74,70,70,42,67,56,57,70,63,64,52,50,52,54,38,50,50,47,29,54,52,18,48,51,46,32,54,64,71,68,48,85,74,79,75,75,85,76,82,75,84,76,76,68,78,75,52,70,66,59,55,52,50,49,51,51,53,51,51,51,52,50,50,53,51,50,53,53,47,51,50,62,69,70,51,78,88,48,93,87,40,78,59,46,60,69,54,50,50,58,48,52,27,58,77,67,22,39,88,72,74,72,39,54,62,73,60,40,76,69,46,88,80,74,83,66,48,62,59,91,127

Secondary structure (DSSP, 8-state):
----HHHHHHHHHHHHHHHHHHHHHHSTT--TTHHHHHHHHHHHHHHHHHHHHHHHHHHTT----SHHHHHHHHHHHHHHHHHHHHHSS-------S--------HHHHHHHHHHHHHHHHHHHHHHHHHHHS---TTSTHHHHHHHHHHHHHHTS-PPEE-HHHHHH-TT---EE---